Protein AF-A0A956Z330-F1 (afdb_monomer_lite)

Structure (mmCIF, N/CA/C/O backbone):
data_AF-A0A956Z330-F1
#
_entry.id   AF-A0A956Z330-F1
#
loop_
_atom_site.group_PDB
_atom_site.id
_atom_site.type_symbol
_atom_site.label_atom_id
_atom_site.label_alt_id
_atom_site.label_comp_id
_atom_site.label_asym_id
_atom_site.label_entity_id
_atom_site.label_seq_id
_atom_site.pdbx_PDB_ins_code
_atom_site.Cartn_x
_atom_site.Cartn_y
_atom_site.Cartn_z
_atom_site.occupancy
_atom_site.B_iso_or_equiv
_atom_site.auth_seq_id
_atom_site.auth_comp_id
_atom_site.auth_asym_id
_atom_site.auth_atom_id
_atom_site.pdbx_PDB_model_num
ATOM 1 N N . MET A 1 1 ? -47.113 44.861 29.784 1.00 36.88 1 MET A N 1
ATOM 2 C CA . MET A 1 1 ? -46.196 43.745 30.102 1.00 36.88 1 MET A CA 1
ATOM 3 C C . MET A 1 1 ? -46.312 42.739 28.969 1.00 36.88 1 MET A C 1
ATOM 5 O O . MET A 1 1 ? -47.342 42.104 28.840 1.00 36.88 1 MET A O 1
ATOM 9 N N . THR A 1 2 ? -45.529 42.956 27.914 1.00 33.28 2 THR A N 1
ATOM 10 C CA . THR A 1 2 ? -44.258 42.269 27.578 1.00 33.28 2 THR A CA 1
ATOM 11 C C . THR A 1 2 ? -44.483 41.055 26.681 1.00 33.28 2 THR A C 1
ATOM 13 O O . THR A 1 2 ? -44.938 40.002 27.109 1.00 33.28 2 THR A O 1
ATOM 16 N N . VAL A 1 3 ? -44.142 41.301 25.416 1.00 39.88 3 VAL A N 1
ATOM 17 C CA . VAL A 1 3 ? -43.823 40.384 24.321 1.00 39.88 3 VAL A CA 1
ATOM 18 C C . VAL A 1 3 ? -43.052 39.158 24.816 1.00 39.88 3 VAL A C 1
ATOM 20 O O . VAL A 1 3 ? -42.075 39.322 25.536 1.00 39.88 3 VAL A O 1
ATOM 23 N N . ASN A 1 4 ? -43.413 37.964 24.342 1.00 34.12 4 ASN A N 1
ATOM 24 C CA . ASN A 1 4 ? -42.427 36.913 24.096 1.00 34.12 4 ASN A CA 1
ATOM 25 C C . ASN A 1 4 ? -42.708 36.273 22.739 1.00 34.12 4 ASN A C 1
ATOM 27 O O . ASN A 1 4 ? -43.676 35.542 22.539 1.00 34.12 4 ASN A O 1
ATOM 31 N N . ALA A 1 5 ? -41.854 36.652 21.796 1.00 39.22 5 ALA A N 1
ATOM 32 C CA . ALA A 1 5 ? -41.806 36.147 20.446 1.00 39.22 5 ALA A CA 1
ATOM 33 C C . ALA A 1 5 ? -41.420 34.663 20.450 1.00 39.22 5 ALA A C 1
ATOM 35 O O . ALA A 1 5 ? -40.446 34.258 21.086 1.00 39.22 5 ALA A O 1
ATOM 36 N N . LEU A 1 6 ? -42.166 33.873 19.682 1.00 39.12 6 LEU A N 1
ATOM 37 C CA . LEU A 1 6 ? -41.717 32.595 19.147 1.00 39.12 6 LEU A CA 1
ATOM 38 C C . LEU A 1 6 ? -40.485 32.850 18.271 1.00 39.12 6 LEU A C 1
ATOM 40 O O . LEU A 1 6 ? -40.605 33.191 17.098 1.00 39.12 6 LEU A O 1
ATOM 44 N N . ILE A 1 7 ? -39.295 32.684 18.839 1.00 38.22 7 ILE A N 1
ATOM 45 C CA . ILE A 1 7 ? -38.092 32.470 18.041 1.00 38.22 7 ILE A CA 1
ATOM 46 C C . ILE A 1 7 ? -38.039 30.969 17.763 1.00 38.22 7 ILE A C 1
ATOM 48 O O . ILE A 1 7 ? -37.555 30.182 18.576 1.00 38.22 7 ILE A O 1
ATOM 52 N N . SER A 1 8 ? -38.565 30.564 16.606 1.00 37.91 8 SER A N 1
ATOM 53 C CA . SER A 1 8 ? -38.226 29.274 16.014 1.00 37.91 8 SER A CA 1
ATOM 54 C C . SER A 1 8 ? -36.760 29.328 15.581 1.00 37.91 8 SER A C 1
ATOM 56 O O . SER A 1 8 ? -36.435 29.808 14.494 1.00 37.91 8 SER A O 1
ATOM 58 N N . VAL A 1 9 ? -35.849 28.866 16.435 1.00 39.53 9 VAL A N 1
ATOM 59 C CA . VAL A 1 9 ? -34.483 28.570 15.995 1.00 39.53 9 VAL A CA 1
ATOM 60 C C . VAL A 1 9 ? -34.543 27.249 15.233 1.00 39.53 9 VAL A C 1
ATOM 62 O O . VAL A 1 9 ? -34.710 26.183 15.822 1.00 39.53 9 VAL A O 1
ATOM 65 N N . ALA A 1 10 ? -34.471 27.333 13.907 1.00 38.28 10 ALA A N 1
ATOM 66 C CA . ALA A 1 10 ? -34.371 26.179 13.025 1.00 38.28 10 ALA A CA 1
ATOM 67 C C . ALA A 1 10 ? -33.111 25.338 13.346 1.00 38.28 10 ALA A C 1
ATOM 69 O O . ALA A 1 10 ? -32.055 25.902 13.649 1.00 38.28 10 ALA A O 1
ATOM 70 N N . PRO A 1 11 ? -33.165 23.997 13.236 1.00 42.47 11 PRO A N 1
ATOM 71 C CA . PRO A 1 11 ? -32.028 23.115 13.480 1.00 42.47 11 PRO A CA 1
ATOM 72 C C . PRO A 1 11 ? -31.108 23.041 12.245 1.00 42.47 11 PRO A C 1
ATOM 74 O O . PRO A 1 11 ? -30.874 21.969 11.699 1.00 42.47 11 PRO A O 1
ATOM 77 N N . GLU A 1 12 ? -30.572 24.165 11.766 1.00 39.53 12 GLU A N 1
ATOM 78 C CA . GLU A 1 12 ? -29.676 24.171 10.590 1.00 39.53 12 GLU A CA 1
ATOM 79 C C . GLU A 1 12 ? -28.197 23.887 10.923 1.00 39.53 12 GLU A C 1
ATOM 81 O O . GLU A 1 12 ? -27.400 23.576 10.035 1.00 39.53 12 GLU A O 1
ATOM 86 N N . SER A 1 13 ? -27.794 23.934 12.198 1.00 42.00 13 SER A N 1
ATOM 87 C CA . SER A 1 13 ? -26.386 23.774 12.606 1.00 42.00 13 SER A CA 1
ATOM 88 C C . SER A 1 13 ? -25.957 22.324 12.887 1.00 42.00 13 SER A C 1
ATOM 90 O O . SER A 1 13 ? -24.768 22.006 12.799 1.00 42.00 13 SER A O 1
ATOM 92 N N . ALA A 1 14 ? -26.898 21.411 13.152 1.00 43.56 14 ALA A N 1
ATOM 93 C CA . ALA A 1 14 ? -26.598 20.003 13.439 1.00 43.56 14 ALA A CA 1
ATOM 94 C C . ALA A 1 14 ? -26.223 19.190 12.177 1.00 43.56 14 ALA A C 1
ATOM 96 O O . ALA A 1 14 ? -25.378 18.291 12.230 1.00 43.56 14 ALA A O 1
ATOM 97 N N . GLY A 1 15 ? -26.792 19.538 11.015 1.00 35.44 15 GLY A N 1
ATOM 98 C CA . GLY A 1 15 ? -26.501 18.880 9.731 1.00 35.44 15 GLY A CA 1
ATOM 99 C C . GLY A 1 15 ? -25.128 19.238 9.144 1.00 35.44 15 GLY A C 1
ATOM 100 O O . GLY A 1 15 ? -24.435 18.386 8.586 1.00 35.44 15 GLY A O 1
ATOM 101 N N . LYS A 1 16 ? -24.672 20.485 9.326 1.00 40.12 16 LYS A N 1
ATOM 102 C CA . LYS A 1 16 ? -23.342 20.923 8.860 1.00 40.12 16 LYS A CA 1
ATOM 103 C C . LYS A 1 16 ? -22.212 20.315 9.696 1.00 40.12 16 LYS A C 1
ATOM 105 O O . LYS A 1 16 ? -21.237 19.840 9.127 1.00 40.12 16 LYS A O 1
ATOM 110 N N . SER A 1 17 ? -22.380 20.248 11.019 1.00 50.44 17 SER A N 1
ATOM 111 C CA . SER A 1 17 ? -21.424 19.624 11.950 1.00 50.44 17 SER A CA 1
ATOM 112 C C . SER A 1 17 ? -21.206 18.125 11.674 1.00 50.44 17 SER A C 1
ATOM 114 O O . SER A 1 17 ? -20.067 17.660 11.624 1.00 50.44 17 SER A O 1
ATOM 116 N N . SER A 1 18 ? -22.283 17.374 11.414 1.00 58.56 18 SER A N 1
ATOM 117 C CA . SER A 1 18 ? -22.202 15.935 11.117 1.00 58.56 18 SER A CA 1
ATOM 118 C C . SER A 1 18 ? -21.611 15.636 9.735 1.00 58.56 18 SER A C 1
ATOM 120 O O . SER A 1 18 ? -20.745 14.767 9.628 1.00 58.56 18 SER A O 1
ATOM 122 N N . SER A 1 19 ? -21.997 16.382 8.690 1.00 60.34 19 SER A N 1
ATOM 123 C CA . SER A 1 19 ? -21.425 16.195 7.344 1.00 60.34 19 SER A CA 1
ATOM 124 C C . SER A 1 19 ? -19.942 16.572 7.290 1.00 60.34 19 SER A C 1
ATOM 126 O O . SER A 1 19 ? -19.136 15.828 6.729 1.00 60.34 19 SER A O 1
ATOM 128 N N . PHE A 1 20 ? -19.550 17.663 7.955 1.00 56.03 20 PHE A N 1
ATOM 129 C CA . PHE A 1 20 ? -18.157 18.089 8.025 1.00 56.03 20 PHE A CA 1
ATOM 130 C C . PHE A 1 20 ? -17.314 17.039 8.747 1.00 56.03 20 PHE A C 1
ATOM 132 O O . PHE A 1 20 ? -16.294 16.610 8.216 1.00 56.03 20 PHE A O 1
ATOM 139 N N . ARG A 1 21 ? -17.776 16.526 9.893 1.00 66.81 21 ARG A N 1
ATOM 140 C CA . ARG A 1 21 ? -17.100 15.440 10.616 1.00 66.81 21 ARG A CA 1
ATOM 141 C C . ARG A 1 21 ? -16.967 14.164 9.774 1.00 66.81 21 ARG A C 1
ATOM 143 O O . ARG A 1 21 ? -15.889 13.579 9.750 1.00 66.81 21 ARG A O 1
ATOM 150 N N . SER A 1 22 ? -17.998 13.801 9.005 1.00 75.69 22 SER A N 1
ATOM 151 C CA . SER A 1 22 ? -17.952 12.635 8.109 1.00 75.69 22 SER A CA 1
ATOM 152 C C . SER A 1 22 ? -16.896 12.768 7.004 1.00 75.69 22 SER A C 1
ATOM 154 O O . SER A 1 22 ? -16.174 11.816 6.713 1.00 75.69 22 SER A O 1
ATOM 156 N N . TRP A 1 23 ? -16.723 13.962 6.430 1.00 84.56 23 TRP A N 1
ATOM 157 C CA . TRP A 1 23 ? -15.728 14.199 5.383 1.00 84.56 23 TRP A CA 1
ATOM 158 C C . TRP A 1 23 ? -14.291 13.984 5.879 1.00 84.56 23 TRP A C 1
ATOM 160 O O . TRP A 1 23 ? -13.497 13.341 5.194 1.00 84.56 23 TRP A O 1
ATOM 170 N N . HIS A 1 24 ? -13.969 14.453 7.089 1.00 85.56 24 HIS A N 1
ATOM 171 C CA . HIS A 1 24 ? -12.638 14.274 7.684 1.00 85.56 24 HIS A CA 1
ATOM 172 C C . HIS A 1 24 ? -12.304 12.795 7.871 1.00 85.56 24 HIS A C 1
ATOM 174 O O . HIS A 1 24 ? -11.185 12.376 7.585 1.00 85.56 24 HIS A O 1
ATOM 180 N N . GLU A 1 25 ? -13.283 11.994 8.294 1.00 85.81 25 GLU A N 1
ATOM 181 C CA . GLU A 1 25 ? -13.129 10.546 8.446 1.00 85.81 25 GLU A CA 1
ATOM 182 C C . GLU A 1 25 ? -12.878 9.863 7.095 1.00 85.81 25 GLU A C 1
ATOM 184 O O . GLU A 1 25 ? -11.984 9.022 6.992 1.00 85.81 25 GLU A O 1
ATOM 189 N N . HIS A 1 26 ? -13.601 10.256 6.038 1.00 91.00 26 HIS A N 1
ATOM 190 C CA . HIS A 1 26 ? -13.370 9.749 4.682 1.00 91.00 26 HIS A CA 1
ATOM 191 C C . HIS A 1 26 ? -11.978 10.107 4.157 1.00 91.00 26 HIS A C 1
ATOM 193 O O . HIS A 1 26 ? -11.290 9.229 3.636 1.00 91.00 26 HIS A O 1
ATOM 199 N N . VAL A 1 27 ? -11.551 11.365 4.303 1.00 90.50 27 VAL A N 1
ATOM 200 C CA . VAL A 1 27 ? -10.232 11.815 3.839 1.00 90.50 27 VAL A CA 1
ATOM 201 C C . VAL A 1 27 ? -9.126 11.118 4.616 1.00 90.50 27 VAL A C 1
ATOM 203 O O . VAL A 1 27 ? -8.203 10.589 3.998 1.00 90.50 27 VAL A O 1
ATOM 206 N N . LEU A 1 28 ? -9.229 11.047 5.946 1.00 90.44 28 LEU A N 1
ATOM 207 C CA . LEU A 1 28 ? -8.284 10.322 6.793 1.00 90.44 28 LEU A CA 1
ATOM 208 C C . LEU A 1 28 ? -8.195 8.849 6.377 1.00 90.44 28 LEU A C 1
ATOM 210 O O . LEU A 1 28 ? -7.095 8.347 6.173 1.00 90.44 28 LEU A O 1
ATOM 214 N N . ALA A 1 29 ? -9.325 8.164 6.197 1.00 91.25 29 ALA A N 1
ATOM 215 C CA . ALA A 1 29 ? -9.347 6.759 5.798 1.00 91.25 29 ALA A CA 1
ATOM 216 C C . ALA A 1 29 ? -8.741 6.517 4.418 1.00 91.25 29 ALA A C 1
ATOM 218 O O . ALA A 1 29 ? -7.854 5.674 4.288 1.00 91.25 29 ALA A O 1
ATOM 219 N N . ALA A 1 30 ? -9.178 7.273 3.410 1.00 93.25 30 ALA A N 1
ATOM 220 C CA . ALA A 1 30 ? -8.679 7.146 2.048 1.00 93.25 30 ALA A CA 1
ATOM 221 C C . ALA A 1 30 ? -7.170 7.406 1.982 1.00 93.25 30 ALA A C 1
ATOM 223 O O . ALA A 1 30 ? -6.426 6.580 1.461 1.00 93.25 30 ALA A O 1
ATOM 224 N N . SER A 1 31 ? -6.714 8.523 2.555 1.00 92.75 31 SER A N 1
ATOM 225 C CA . SER A 1 31 ? -5.303 8.921 2.534 1.00 92.75 31 SER A CA 1
ATOM 226 C C . SER A 1 31 ? -4.410 7.958 3.317 1.00 92.75 31 SER A C 1
ATOM 228 O O . SER A 1 31 ? -3.378 7.541 2.802 1.00 92.75 31 SER A O 1
ATOM 230 N N . THR A 1 32 ? -4.828 7.526 4.509 1.00 92.88 32 THR A N 1
ATOM 231 C CA . THR A 1 32 ? -4.060 6.576 5.332 1.00 92.88 32 THR A CA 1
ATOM 232 C C . THR A 1 32 ? -3.924 5.226 4.635 1.00 92.88 32 THR A C 1
ATOM 234 O O . THR A 1 32 ? -2.820 4.697 4.522 1.00 92.88 32 THR A O 1
ATOM 237 N N . LEU A 1 33 ? -5.031 4.668 4.132 1.00 92.69 33 LEU A N 1
ATOM 238 C CA . LEU A 1 33 ? -5.015 3.380 3.434 1.00 92.69 33 LEU A CA 1
ATOM 239 C C . LEU A 1 33 ? -4.251 3.460 2.110 1.00 92.69 33 LEU A C 1
ATOM 241 O O . LEU A 1 33 ? -3.536 2.521 1.769 1.00 92.69 33 LEU A O 1
ATOM 245 N N . PHE A 1 34 ? -4.340 4.585 1.397 1.00 92.25 34 PHE A N 1
ATOM 246 C CA . PHE A 1 34 ? -3.534 4.825 0.203 1.00 92.25 34 PHE A CA 1
ATOM 247 C C . PHE A 1 34 ? -2.040 4.863 0.534 1.00 92.25 34 PHE A C 1
ATOM 249 O O . PHE A 1 34 ? -1.252 4.233 -0.164 1.00 92.25 34 PHE A O 1
ATOM 256 N N . CYS A 1 35 ? -1.637 5.523 1.625 1.00 91.31 35 CYS A N 1
ATOM 257 C CA . CYS A 1 35 ? -0.246 5.510 2.076 1.00 91.31 35 CYS A CA 1
ATOM 258 C C . CYS A 1 35 ? 0.255 4.106 2.427 1.00 91.31 35 CYS A C 1
ATOM 260 O O . CYS A 1 35 ? 1.403 3.801 2.122 1.00 91.31 35 CYS A O 1
ATOM 262 N N . PHE A 1 36 ? -0.578 3.252 3.030 1.00 89.81 36 PHE A N 1
ATOM 263 C CA . PHE A 1 36 ? -0.209 1.855 3.282 1.00 89.81 36 PHE A CA 1
ATOM 264 C C . PHE A 1 36 ? -0.100 1.038 1.996 1.00 89.81 36 PHE A C 1
ATOM 266 O O . PHE A 1 36 ? 0.843 0.268 1.857 1.00 89.81 36 PHE A O 1
ATOM 273 N N . LEU A 1 37 ? -1.018 1.222 1.045 1.00 89.19 37 LEU A N 1
ATOM 274 C CA . LEU A 1 37 ? -0.952 0.559 -0.260 1.00 89.19 37 LEU A CA 1
ATOM 275 C C . LEU A 1 37 ? 0.302 0.978 -1.044 1.00 89.19 37 LEU A C 1
ATOM 277 O O . LEU A 1 37 ? 0.943 0.148 -1.678 1.00 89.19 37 LEU A O 1
ATOM 281 N N . MET A 1 38 ? 0.664 2.258 -0.966 1.00 89.12 38 MET A N 1
ATOM 282 C CA . MET A 1 38 ? 1.809 2.855 -1.656 1.00 89.12 38 MET A CA 1
ATOM 283 C C . MET A 1 38 ? 3.086 2.870 -0.808 1.00 89.12 38 MET A C 1
ATOM 285 O O . MET A 1 38 ? 4.050 3.536 -1.180 1.00 89.12 38 MET A O 1
ATOM 289 N N . ILE A 1 39 ? 3.132 2.142 0.313 1.00 84.81 39 ILE A N 1
ATOM 290 C CA . ILE A 1 39 ? 4.338 2.065 1.148 1.00 84.81 39 ILE A CA 1
ATOM 291 C C . ILE A 1 39 ? 5.581 1.566 0.390 1.00 84.81 39 ILE A C 1
ATOM 293 O O . ILE A 1 39 ? 6.656 2.094 0.660 1.00 84.81 39 ILE A O 1
ATOM 297 N N . PRO A 1 40 ? 5.489 0.645 -0.597 1.00 80.06 40 PRO A N 1
ATOM 298 C CA . PRO A 1 40 ? 6.657 0.227 -1.370 1.00 80.06 40 PRO A CA 1
ATOM 299 C C . PRO A 1 40 ? 7.086 1.269 -2.403 1.00 80.06 40 PRO A C 1
ATOM 301 O O . PRO A 1 40 ? 8.141 1.136 -3.003 1.00 80.06 40 PRO A O 1
ATOM 304 N N . ALA A 1 41 ? 6.259 2.286 -2.641 1.00 82.19 41 ALA A N 1
ATOM 305 C CA . ALA A 1 41 ? 6.434 3.290 -3.676 1.00 82.19 41 ALA A CA 1
ATOM 306 C C . ALA A 1 41 ? 6.261 4.709 -3.095 1.00 82.19 41 ALA A C 1
ATOM 308 O O . ALA A 1 41 ? 5.384 5.470 -3.516 1.00 82.19 41 ALA A O 1
ATOM 309 N N . PRO A 1 42 ? 7.063 5.081 -2.079 1.00 73.19 42 PRO A N 1
ATOM 310 C CA . PRO A 1 42 ? 6.805 6.264 -1.265 1.00 73.19 42 PRO A CA 1
ATOM 311 C C . PRO A 1 42 ? 6.953 7.575 -2.048 1.00 73.19 42 PRO A C 1
ATOM 313 O O . PRO A 1 42 ? 6.273 8.558 -1.732 1.00 73.19 42 PRO A O 1
ATOM 316 N N . SER A 1 43 ? 7.808 7.595 -3.069 1.00 75.38 43 SER A N 1
ATOM 317 C CA . SER A 1 43 ? 8.060 8.739 -3.951 1.00 75.38 43 SER A CA 1
ATOM 318 C C . SER A 1 43 ? 7.070 8.858 -5.114 1.00 75.38 43 SER A C 1
ATOM 320 O O . SER A 1 43 ? 7.085 9.872 -5.812 1.00 75.38 43 SER A O 1
ATOM 322 N N . SER A 1 44 ? 6.198 7.867 -5.326 1.00 80.12 44 SER A N 1
ATOM 323 C CA . SER A 1 44 ? 5.225 7.896 -6.417 1.00 80.12 44 SER A CA 1
ATOM 324 C C . SER A 1 44 ? 4.201 9.016 -6.252 1.00 80.12 44 SER A C 1
ATOM 326 O O . SER A 1 44 ? 3.883 9.469 -5.146 1.00 80.12 44 SER A O 1
ATOM 328 N N . TYR A 1 45 ? 3.665 9.459 -7.390 1.00 73.25 45 TYR A N 1
ATOM 329 C CA . TYR A 1 45 ? 2.765 10.603 -7.458 1.00 73.25 45 TYR A CA 1
ATOM 330 C C . TYR A 1 45 ? 1.564 10.447 -6.511 1.00 73.25 45 TYR A C 1
ATOM 332 O O . TYR A 1 45 ? 0.907 9.408 -6.468 1.00 73.25 45 TYR A O 1
ATOM 340 N N . GLY A 1 46 ? 1.292 11.486 -5.719 1.00 80.81 46 GLY A N 1
ATOM 341 C CA . GLY A 1 46 ? 0.197 11.514 -4.744 1.00 80.81 46 GLY A CA 1
ATOM 342 C C . GLY A 1 46 ? 0.500 10.878 -3.380 1.00 80.81 46 GLY A C 1
ATOM 343 O O . GLY A 1 46 ? -0.174 11.227 -2.412 1.00 80.81 46 GLY A O 1
ATOM 344 N N . ALA A 1 47 ? 1.525 10.027 -3.238 1.00 84.94 47 ALA A N 1
ATOM 345 C CA . ALA A 1 47 ? 1.845 9.393 -1.953 1.00 84.94 47 ALA A CA 1
ATOM 346 C C . ALA A 1 47 ? 2.348 10.391 -0.883 1.00 84.94 47 ALA A C 1
ATOM 348 O O . ALA A 1 47 ? 1.864 10.318 0.250 1.00 84.94 47 ALA A O 1
ATOM 349 N N . PRO A 1 48 ? 3.216 11.377 -1.202 1.00 86.50 48 PRO A N 1
ATOM 350 C CA . PRO A 1 48 ? 3.577 12.437 -0.255 1.00 86.50 48 PRO A CA 1
ATOM 351 C C . PRO A 1 48 ? 2.386 13.319 0.140 1.00 86.50 48 PRO A C 1
ATOM 353 O O . PRO A 1 48 ? 2.245 13.679 1.305 1.00 86.50 48 PRO A O 1
ATOM 356 N N . LEU A 1 49 ? 1.497 13.631 -0.811 1.00 89.31 49 LEU A N 1
ATOM 357 C CA . LEU A 1 49 ? 0.301 14.433 -0.543 1.00 89.31 49 LEU A CA 1
ATOM 358 C C . LEU A 1 49 ? -0.663 13.692 0.390 1.00 89.31 49 LEU A C 1
ATOM 360 O O . LEU A 1 49 ? -1.107 14.255 1.386 1.00 89.31 49 LEU A O 1
ATOM 364 N N . ALA A 1 50 ? -0.949 12.419 0.112 1.00 90.69 50 ALA A N 1
ATOM 365 C CA . ALA A 1 50 ? -1.766 11.579 0.983 1.00 90.69 50 ALA A CA 1
ATOM 366 C C . ALA A 1 50 ? -1.144 11.430 2.382 1.00 90.69 50 ALA A C 1
ATOM 368 O O . ALA A 1 50 ? -1.859 11.441 3.384 1.00 90.69 50 ALA A O 1
ATOM 369 N N . TRP A 1 51 ? 0.186 11.364 2.473 1.00 91.88 51 TRP A N 1
ATOM 370 C CA . TRP A 1 51 ? 0.885 11.316 3.754 1.00 91.88 51 TRP A CA 1
ATOM 371 C C . TRP A 1 51 ? 0.683 12.608 4.553 1.00 91.88 51 TRP A C 1
ATOM 373 O O . TRP A 1 51 ? 0.253 12.553 5.704 1.00 91.88 51 TRP A O 1
ATOM 383 N N . VAL A 1 52 ? 0.886 13.773 3.931 1.00 90.75 52 VAL A N 1
ATOM 384 C CA . VAL A 1 52 ? 0.637 15.074 4.575 1.00 90.75 52 VAL A CA 1
ATOM 385 C C . VAL A 1 52 ? -0.825 15.212 5.000 1.00 90.75 52 VAL A C 1
ATOM 387 O O . VAL A 1 52 ? -1.089 15.653 6.115 1.00 90.75 52 VAL A O 1
ATOM 390 N N . LEU A 1 53 ? -1.775 14.801 4.155 1.00 92.44 53 LEU A N 1
ATOM 391 C CA . LEU A 1 53 ? -3.200 14.843 4.488 1.00 92.44 53 LEU A CA 1
ATOM 392 C C . LEU A 1 53 ? -3.523 13.932 5.677 1.00 92.44 53 LEU A C 1
ATOM 394 O O . LEU A 1 53 ? -4.121 14.392 6.645 1.00 92.44 53 LEU A O 1
ATOM 398 N N . SER A 1 54 ? -3.101 12.668 5.645 1.00 92.31 54 SER A N 1
ATOM 399 C CA . SER A 1 54 ? -3.386 11.705 6.718 1.00 92.31 54 SER A CA 1
ATOM 400 C C . SER A 1 54 ? -2.797 12.147 8.059 1.00 92.31 54 SER A C 1
ATOM 402 O O . SER A 1 54 ? -3.518 12.212 9.055 1.00 92.31 54 SER A O 1
ATOM 404 N N . VAL A 1 55 ? -1.514 12.518 8.092 1.00 91.88 55 VAL A N 1
ATOM 405 C CA . VAL A 1 55 ? -0.849 12.992 9.314 1.00 91.88 55 VAL A CA 1
ATOM 406 C C . VAL A 1 55 ? -1.440 14.325 9.767 1.00 91.88 55 VAL A C 1
ATOM 408 O O . VAL A 1 55 ? -1.772 14.468 10.941 1.00 91.88 55 VAL A O 1
ATOM 411 N N . GLY A 1 56 ? -1.628 15.280 8.854 1.00 90.88 56 GLY A N 1
ATOM 412 C CA . GLY A 1 56 ? -2.188 16.597 9.156 1.00 90.88 56 GLY A CA 1
ATOM 413 C C . GLY A 1 56 ? -3.580 16.508 9.777 1.00 90.88 56 GLY A C 1
ATOM 414 O O . GLY A 1 56 ? -3.820 17.100 10.830 1.00 90.88 56 GLY A O 1
ATOM 415 N N . PHE A 1 57 ? -4.474 15.700 9.199 1.00 89.62 57 PHE A N 1
ATOM 416 C CA . PHE A 1 57 ? -5.804 15.470 9.763 1.00 89.62 57 PHE A CA 1
ATOM 417 C C . PHE A 1 57 ? -5.754 14.711 11.090 1.00 89.62 57 PHE A C 1
ATOM 419 O O . PHE A 1 57 ? -6.480 15.071 12.015 1.00 89.62 57 PHE A O 1
ATOM 426 N N . ALA A 1 58 ? -4.886 13.708 11.234 1.00 89.06 58 ALA A N 1
ATOM 427 C CA . ALA A 1 58 ? -4.759 12.992 12.500 1.00 89.06 58 ALA A CA 1
ATOM 428 C C . ALA A 1 58 ? -4.251 13.892 13.637 1.00 89.06 58 ALA A C 1
ATOM 430 O O . ALA A 1 58 ? -4.751 13.812 14.760 1.00 89.06 58 ALA A O 1
ATOM 431 N N . LEU A 1 59 ? -3.294 14.779 13.351 1.00 90.25 59 LEU A N 1
ATOM 432 C CA . LEU A 1 59 ? -2.802 15.766 14.311 1.00 90.25 59 LEU A CA 1
ATOM 433 C C . LEU A 1 59 ? -3.867 16.817 14.637 1.00 90.25 59 LEU A C 1
ATOM 435 O O . LEU A 1 59 ? -4.069 17.113 15.813 1.00 90.25 59 LEU A O 1
ATOM 439 N N . TYR A 1 60 ? -4.587 17.321 13.630 1.00 89.06 60 TYR A N 1
ATOM 440 C CA . TYR A 1 60 ? -5.710 18.246 13.819 1.00 89.06 60 TYR A CA 1
ATOM 441 C C . TYR A 1 60 ? -6.799 17.657 14.729 1.00 89.06 60 TYR A C 1
ATOM 443 O O . TYR A 1 60 ? -7.326 18.346 15.597 1.00 89.06 60 TYR A O 1
ATOM 451 N N . LEU A 1 61 ? -7.079 16.357 14.594 1.00 86.12 61 LEU A N 1
ATOM 452 C CA . LEU A 1 61 ? -8.023 15.618 15.439 1.00 86.12 61 LEU A CA 1
ATOM 453 C C . LEU A 1 61 ? -7.446 15.217 16.811 1.00 86.12 61 LEU A C 1
ATOM 455 O O . LEU A 1 61 ? -8.100 14.505 17.573 1.00 86.12 61 LEU A O 1
ATOM 459 N N . GLY A 1 62 ? -6.232 15.659 17.148 1.00 85.38 62 GLY A N 1
ATOM 460 C CA . GLY A 1 62 ? -5.623 15.457 18.462 1.00 85.38 62 GLY A CA 1
ATOM 461 C C . GLY A 1 62 ? -5.069 14.052 18.710 1.00 85.38 62 GLY A C 1
ATOM 462 O O . GLY A 1 62 ? -4.791 13.715 19.864 1.00 85.38 62 GLY A O 1
ATOM 463 N N . ALA A 1 63 ? -4.858 13.233 17.668 1.00 86.62 63 ALA A N 1
ATOM 464 C CA . ALA A 1 63 ? -4.375 11.853 17.808 1.00 86.62 63 ALA A CA 1
ATOM 465 C C . ALA A 1 63 ? -3.052 11.754 18.581 1.00 86.62 63 ALA A C 1
ATOM 467 O O . ALA A 1 63 ? -2.821 10.774 19.288 1.00 86.62 63 ALA A O 1
ATOM 468 N N . TRP A 1 64 ? -2.201 12.781 18.492 1.00 88.38 64 TRP A N 1
ATOM 469 C CA . TRP A 1 64 ? -0.912 12.827 19.183 1.00 88.38 64 TRP A CA 1
ATOM 470 C C . TRP A 1 64 ? -1.038 12.683 20.703 1.00 88.38 64 TRP A C 1
ATOM 472 O O . TRP A 1 64 ? -0.285 11.921 21.310 1.00 88.38 64 TRP A O 1
ATOM 482 N N . ASN A 1 65 ? -2.026 13.347 21.310 1.00 87.19 65 ASN A N 1
ATOM 483 C CA . ASN A 1 65 ? -2.210 13.349 22.763 1.00 87.19 65 ASN A CA 1
ATOM 484 C C . ASN A 1 65 ? -2.558 11.956 23.301 1.00 87.19 65 ASN A C 1
ATOM 486 O O . ASN A 1 65 ? -2.191 11.616 24.423 1.00 87.19 65 ASN A O 1
ATOM 490 N N . SER A 1 66 ? -3.233 11.130 22.499 1.00 84.88 66 SER A N 1
ATOM 491 C CA . SER A 1 66 ? -3.534 9.737 22.844 1.00 84.88 66 SER A CA 1
ATOM 492 C C . SER A 1 66 ? -2.419 8.774 22.426 1.00 84.88 66 SER A C 1
ATOM 494 O O . SER A 1 66 ? -2.144 7.801 23.128 1.00 84.88 66 SER A O 1
ATOM 496 N N . PHE A 1 67 ? -1.768 9.034 21.291 1.00 87.19 67 PHE A N 1
ATOM 497 C CA . PHE A 1 67 ? -0.732 8.175 20.723 1.00 87.19 67 PHE A CA 1
ATOM 498 C C . PHE A 1 67 ? 0.576 8.235 21.521 1.00 87.19 67 PHE A C 1
ATOM 500 O O . PHE A 1 67 ? 1.111 7.195 21.911 1.00 87.19 67 PHE A O 1
ATOM 507 N N . PHE A 1 68 ? 1.086 9.436 21.806 1.00 88.94 68 PHE A N 1
ATOM 508 C CA . PHE A 1 68 ? 2.415 9.614 22.389 1.00 88.94 68 PHE A CA 1
ATOM 509 C C . PHE A 1 68 ? 2.571 8.946 23.764 1.00 88.94 68 PHE A C 1
ATOM 511 O O . PHE A 1 68 ? 3.507 8.161 23.918 1.00 88.94 68 PHE A O 1
ATOM 518 N N . PRO A 1 69 ? 1.666 9.131 24.751 1.00 90.38 69 PRO A N 1
ATOM 519 C CA . PRO A 1 69 ? 1.820 8.486 26.056 1.00 90.38 69 PRO A CA 1
ATOM 520 C C . PRO A 1 69 ? 1.833 6.955 25.965 1.00 90.38 69 PRO A C 1
ATOM 522 O O . PRO A 1 69 ? 2.579 6.300 26.694 1.00 90.38 69 PRO A O 1
ATOM 525 N N . ARG A 1 70 ? 1.043 6.389 25.042 1.00 87.81 70 ARG A N 1
ATOM 526 C CA . ARG A 1 70 ? 0.895 4.941 24.852 1.00 87.81 70 ARG A CA 1
ATOM 527 C C . ARG A 1 70 ? 2.089 4.308 24.140 1.00 87.81 70 ARG A C 1
ATOM 529 O O . ARG A 1 70 ? 2.464 3.189 24.476 1.00 87.81 70 ARG A O 1
ATOM 536 N N . TYR A 1 71 ? 2.691 5.014 23.183 1.00 86.12 71 TYR A N 1
ATOM 537 C CA . TYR A 1 71 ? 3.742 4.472 22.314 1.00 86.12 71 TYR A CA 1
ATOM 538 C C . TYR A 1 71 ? 5.118 5.126 22.500 1.00 86.12 71 TYR A C 1
ATOM 540 O O . TYR A 1 71 ? 6.036 4.819 21.743 1.00 86.12 71 TYR A O 1
ATOM 548 N N . ARG A 1 72 ? 5.312 5.964 23.531 1.00 88.62 72 ARG A N 1
ATOM 549 C CA . ARG A 1 72 ? 6.569 6.698 23.786 1.00 88.62 72 ARG A CA 1
ATOM 550 C C . ARG A 1 72 ? 7.830 5.837 23.698 1.00 88.62 72 ARG A C 1
ATOM 552 O O . ARG A 1 72 ? 8.807 6.269 23.107 1.00 88.62 72 ARG A O 1
ATOM 559 N N . MET A 1 73 ? 7.811 4.615 24.236 1.00 89.44 73 MET A N 1
ATOM 560 C CA . MET A 1 73 ? 8.989 3.735 24.219 1.00 89.44 73 MET A CA 1
ATOM 561 C C . MET A 1 73 ? 9.331 3.267 22.802 1.00 89.44 73 MET A C 1
ATOM 563 O O . MET A 1 73 ? 10.500 3.244 22.438 1.00 89.44 73 MET A O 1
ATOM 567 N N . ALA A 1 74 ? 8.321 2.945 21.988 1.00 85.19 74 ALA A N 1
ATOM 568 C CA . ALA A 1 74 ? 8.521 2.578 20.589 1.00 85.19 74 ALA A CA 1
ATOM 569 C C . ALA A 1 74 ? 9.012 3.776 19.765 1.00 85.19 74 ALA A C 1
ATOM 571 O O . ALA A 1 74 ? 9.893 3.619 18.926 1.00 85.19 74 ALA A O 1
ATOM 572 N N . ILE A 1 75 ? 8.491 4.977 20.048 1.00 85.75 75 ILE A N 1
ATOM 573 C CA . ILE A 1 75 ? 8.955 6.219 19.421 1.00 85.75 75 ILE A CA 1
ATOM 574 C C . ILE A 1 75 ? 10.438 6.438 19.719 1.00 85.75 75 ILE A C 1
ATOM 576 O O . ILE A 1 75 ? 11.217 6.634 18.792 1.00 85.75 75 ILE A O 1
ATOM 580 N N . TRP A 1 76 ? 10.841 6.341 20.988 1.00 88.38 76 TRP A N 1
ATOM 581 C CA . TRP A 1 76 ? 12.243 6.486 21.374 1.00 88.38 76 TRP A CA 1
ATOM 582 C C . TRP A 1 76 ? 13.130 5.407 20.760 1.00 88.38 76 TRP A C 1
ATOM 584 O O . TRP A 1 76 ? 14.158 5.747 20.188 1.00 88.38 76 TRP A O 1
ATOM 594 N N . ALA A 1 77 ? 12.715 4.138 20.792 1.00 85.50 77 ALA A N 1
ATOM 595 C CA . ALA A 1 77 ? 13.472 3.046 20.182 1.00 85.50 77 ALA A CA 1
ATOM 596 C C . ALA A 1 77 ? 13.698 3.268 18.677 1.00 85.50 77 ALA A C 1
ATOM 598 O O . ALA A 1 77 ? 14.806 3.083 18.182 1.00 85.50 77 ALA A O 1
ATOM 599 N N . MET A 1 78 ? 12.672 3.715 17.953 1.00 82.31 78 MET A N 1
ATOM 600 C CA . MET A 1 78 ? 12.787 3.999 16.524 1.00 82.31 78 MET A CA 1
ATOM 601 C C . MET A 1 78 ? 13.639 5.239 16.237 1.00 82.31 78 MET A C 1
ATOM 603 O O . MET A 1 78 ? 14.449 5.206 15.317 1.00 82.31 78 MET A O 1
ATOM 607 N N . LEU A 1 79 ? 13.525 6.308 17.034 1.00 84.75 79 LEU A N 1
ATOM 608 C CA . LEU A 1 79 ? 14.423 7.465 16.929 1.00 84.75 79 LEU A CA 1
ATOM 609 C C . LEU A 1 79 ? 15.880 7.055 17.171 1.00 84.75 79 LEU A C 1
ATOM 611 O O . LEU A 1 79 ? 16.764 7.477 16.431 1.00 84.75 79 LEU A O 1
ATOM 615 N N . THR A 1 80 ? 16.133 6.183 18.149 1.00 85.19 80 THR A N 1
ATOM 616 C CA . THR A 1 80 ? 17.460 5.606 18.378 1.00 85.19 80 THR A CA 1
ATOM 617 C C . THR A 1 80 ? 17.934 4.801 17.171 1.00 85.19 80 THR A C 1
ATOM 619 O O . THR A 1 80 ? 19.074 4.976 16.756 1.00 85.19 80 THR A O 1
ATOM 622 N N . LEU A 1 81 ? 17.078 3.976 16.558 1.00 81.06 81 LEU A N 1
ATOM 623 C CA . LEU A 1 81 ? 17.422 3.245 15.333 1.00 81.06 81 LEU A CA 1
ATOM 624 C C . LEU A 1 81 ? 17.737 4.183 14.163 1.00 81.06 81 LEU A C 1
ATOM 626 O O . LEU A 1 81 ? 18.678 3.912 13.426 1.00 81.06 81 LEU A O 1
ATOM 630 N N . ILE A 1 82 ? 17.012 5.295 14.012 1.00 80.31 82 ILE A N 1
ATOM 631 C CA . ILE A 1 82 ? 17.312 6.319 13.000 1.00 80.31 82 ILE A CA 1
ATOM 632 C C . ILE A 1 82 ? 18.695 6.921 13.257 1.00 80.31 82 ILE A C 1
ATOM 634 O O . ILE A 1 82 ? 19.499 6.998 12.333 1.00 80.31 82 ILE A O 1
ATOM 638 N N . VAL A 1 83 ? 18.996 7.309 14.501 1.00 82.62 83 VAL A N 1
ATOM 639 C CA . VAL A 1 83 ? 20.309 7.860 14.868 1.00 82.62 83 VAL A CA 1
ATOM 640 C C . VAL A 1 83 ? 21.414 6.843 14.600 1.00 82.62 83 VAL A C 1
ATOM 642 O O . VAL A 1 83 ? 22.399 7.187 13.957 1.00 82.62 83 VAL A O 1
ATOM 645 N N . ILE A 1 84 ? 21.242 5.588 15.026 1.00 81.25 84 ILE A N 1
ATOM 646 C CA . ILE A 1 84 ? 22.204 4.514 14.752 1.00 81.25 84 ILE A CA 1
ATOM 647 C C . ILE A 1 84 ? 22.400 4.364 13.245 1.00 81.25 84 ILE A C 1
ATOM 649 O O . ILE A 1 84 ? 23.537 4.393 12.796 1.00 81.25 84 ILE A O 1
ATOM 653 N N . ASN A 1 85 ? 21.320 4.281 12.465 1.00 75.94 85 ASN A N 1
ATOM 654 C CA . ASN A 1 85 ? 21.386 4.135 11.012 1.00 75.94 85 ASN A CA 1
ATOM 655 C C . ASN A 1 85 ? 22.124 5.303 10.341 1.00 75.94 85 ASN A C 1
ATOM 657 O O . ASN A 1 85 ? 22.897 5.091 9.416 1.00 75.94 85 ASN A O 1
ATOM 661 N N . VAL A 1 86 ? 21.924 6.535 10.815 1.00 74.25 86 VAL A N 1
ATOM 662 C CA . VAL A 1 86 ? 22.656 7.708 10.314 1.00 74.25 86 VAL A CA 1
ATOM 663 C C . VAL A 1 86 ? 24.140 7.635 10.680 1.00 74.25 86 VAL A C 1
ATOM 665 O O . VAL A 1 86 ? 24.980 7.950 9.843 1.00 74.25 86 VAL A O 1
ATOM 668 N N . MET A 1 87 ? 24.471 7.195 11.896 1.00 78.19 87 MET A N 1
ATOM 669 C CA . MET A 1 87 ? 25.854 7.099 12.377 1.00 78.19 87 MET A CA 1
ATOM 670 C C . MET A 1 87 ? 26.635 5.940 11.743 1.00 78.19 87 MET A C 1
ATOM 672 O O . MET A 1 87 ? 27.848 6.045 11.581 1.00 78.19 87 MET A O 1
ATOM 676 N N . THR A 1 88 ? 25.971 4.833 11.402 1.00 73.81 88 THR A N 1
ATOM 677 C CA . THR A 1 88 ? 26.606 3.645 10.808 1.00 73.81 88 THR A CA 1
ATOM 678 C C . THR A 1 88 ? 26.594 3.646 9.285 1.00 73.81 88 THR A C 1
ATOM 680 O O . THR A 1 88 ? 27.294 2.837 8.671 1.00 73.81 88 THR A O 1
ATOM 683 N N . ALA A 1 89 ? 25.823 4.528 8.649 1.00 67.69 89 ALA A N 1
ATOM 684 C CA . ALA A 1 89 ? 25.772 4.596 7.201 1.00 67.69 89 ALA A CA 1
ATOM 685 C C . ALA A 1 89 ? 27.095 5.108 6.619 1.00 67.69 89 ALA A C 1
ATOM 687 O O . ALA A 1 89 ? 27.487 6.260 6.781 1.00 67.69 89 ALA A O 1
ATOM 688 N N . THR A 1 90 ? 27.747 4.243 5.850 1.00 63.78 90 THR A N 1
ATOM 689 C CA . THR A 1 90 ? 28.985 4.536 5.118 1.00 63.78 90 THR A CA 1
ATOM 690 C C . THR A 1 90 ? 28.761 5.422 3.888 1.00 63.78 90 THR A C 1
ATOM 692 O O . THR A 1 90 ? 29.710 5.993 3.357 1.00 63.78 90 THR A O 1
ATOM 695 N N . VAL A 1 91 ? 27.507 5.567 3.440 1.00 61.22 91 VAL A N 1
ATOM 696 C CA . VAL A 1 91 ? 27.112 6.378 2.280 1.00 61.22 91 VAL A CA 1
ATOM 697 C C . VAL A 1 91 ? 26.056 7.411 2.710 1.00 61.22 91 VAL A C 1
ATOM 699 O O . VAL A 1 91 ? 24.905 7.030 2.950 1.00 61.22 91 VAL A O 1
ATOM 702 N N . PRO A 1 92 ? 26.388 8.719 2.755 1.00 57.22 92 PRO A N 1
ATOM 703 C CA . PRO A 1 92 ? 25.509 9.764 3.297 1.00 57.22 92 PRO A CA 1
ATOM 704 C C . PRO A 1 92 ? 24.130 9.838 2.626 1.00 57.22 92 PRO A C 1
ATOM 706 O O . PRO A 1 92 ? 23.118 10.051 3.290 1.00 57.22 92 PRO A O 1
ATOM 709 N N . GLY A 1 93 ? 24.072 9.601 1.310 1.00 59.62 93 GLY A N 1
ATOM 710 C CA . GLY A 1 93 ? 22.817 9.618 0.552 1.00 59.62 93 GLY A CA 1
ATOM 711 C C . GLY A 1 93 ? 21.842 8.504 0.950 1.00 59.62 93 GLY A C 1
ATOM 712 O O . GLY A 1 93 ? 20.639 8.743 1.020 1.00 59.62 93 GLY A O 1
ATOM 713 N N . ARG A 1 94 ? 22.350 7.307 1.281 1.00 59.56 94 ARG A N 1
ATOM 714 C CA . ARG A 1 94 ? 21.524 6.161 1.709 1.00 59.56 94 ARG A CA 1
ATOM 715 C C . ARG A 1 94 ? 21.075 6.281 3.172 1.00 59.56 94 ARG A C 1
ATOM 717 O O . ARG A 1 94 ? 20.007 5.792 3.534 1.00 59.56 94 ARG A O 1
ATOM 724 N N . ALA A 1 95 ? 21.863 6.971 3.998 1.00 59.97 95 ALA A N 1
ATOM 725 C CA . ALA A 1 95 ? 21.539 7.272 5.392 1.00 59.97 95 ALA A CA 1
ATOM 726 C C . ALA A 1 95 ? 20.277 8.141 5.509 1.00 59.97 95 ALA A C 1
ATOM 728 O O . ALA A 1 95 ? 19.351 7.827 6.260 1.00 59.97 95 ALA A O 1
ATOM 729 N N . LEU A 1 96 ? 20.239 9.221 4.719 1.00 64.50 96 LEU A N 1
ATOM 730 C CA . LEU A 1 96 ? 19.147 10.192 4.708 1.00 64.50 96 LEU A CA 1
ATOM 731 C C . LEU A 1 96 ? 17.853 9.584 4.165 1.00 64.50 96 LEU A C 1
ATOM 733 O O . LEU A 1 96 ? 16.796 9.791 4.761 1.00 64.50 96 LEU A O 1
ATOM 737 N N . SER A 1 97 ? 17.927 8.783 3.096 1.00 67.94 97 SER A N 1
ATOM 738 C CA . SER A 1 97 ? 16.752 8.078 2.575 1.00 67.94 97 SER A CA 1
ATOM 739 C C . SER A 1 97 ? 16.201 7.073 3.588 1.00 67.94 97 SER A C 1
ATOM 741 O O . SER A 1 97 ? 14.999 7.054 3.832 1.00 67.94 97 SER A O 1
ATOM 743 N N . GLY A 1 98 ? 17.063 6.289 4.247 1.00 67.31 98 GLY A N 1
ATOM 744 C CA . GLY A 1 98 ? 16.631 5.320 5.260 1.00 67.31 98 GLY A CA 1
ATOM 745 C C . GLY A 1 98 ? 15.980 5.976 6.483 1.00 67.31 98 GLY A C 1
ATOM 746 O O . GLY A 1 98 ? 14.931 5.530 6.945 1.00 67.31 98 GLY A O 1
ATOM 747 N N . GLY A 1 99 ? 16.561 7.072 6.984 1.00 69.75 99 GLY A N 1
ATOM 748 C CA . GLY A 1 99 ? 15.989 7.843 8.093 1.00 69.75 99 GLY A CA 1
ATOM 749 C C . GLY A 1 99 ? 14.643 8.485 7.745 1.00 69.75 99 GLY A C 1
ATOM 750 O O . GLY A 1 99 ? 13.715 8.444 8.555 1.00 69.75 99 GLY A O 1
ATOM 751 N N . TYR A 1 100 ? 14.510 9.026 6.529 1.00 75.12 100 TYR A N 1
ATOM 752 C CA . TYR A 1 100 ? 13.249 9.573 6.029 1.00 75.12 100 TYR A CA 1
ATOM 753 C C . TYR A 1 100 ? 12.150 8.503 5.951 1.00 75.12 100 TYR A C 1
ATOM 755 O O . TYR A 1 100 ? 11.054 8.725 6.466 1.00 75.12 100 TYR A O 1
ATOM 763 N N . GLU A 1 101 ? 12.441 7.326 5.389 1.00 73.88 101 GLU A N 1
ATOM 764 C CA . GLU A 1 101 ? 11.463 6.234 5.279 1.00 73.88 101 GLU A CA 1
ATOM 765 C C . GLU A 1 101 ? 11.034 5.686 6.648 1.00 73.88 101 GLU A C 1
ATOM 767 O O . GLU A 1 101 ? 9.854 5.393 6.863 1.00 73.88 101 GLU A O 1
ATOM 772 N N . LEU A 1 102 ? 11.955 5.616 7.617 1.00 74.44 102 LEU A N 1
ATOM 773 C CA . LEU A 1 102 ? 11.635 5.253 9.002 1.00 74.44 102 LEU A CA 1
ATOM 774 C C . LEU A 1 102 ? 10.702 6.278 9.656 1.00 74.44 102 LEU A C 1
ATOM 776 O O . LEU A 1 102 ? 9.697 5.902 10.264 1.00 74.44 102 LEU A O 1
ATOM 780 N N . LEU A 1 103 ? 10.994 7.572 9.503 1.00 80.06 103 LEU A N 1
ATOM 781 C CA . LEU A 1 103 ? 10.176 8.651 10.058 1.00 80.06 103 LEU A CA 1
ATOM 782 C C . LEU A 1 103 ? 8.793 8.713 9.396 1.00 80.06 103 LEU A C 1
ATOM 784 O O . LEU A 1 103 ? 7.773 8.884 10.071 1.00 80.06 103 LEU A O 1
ATOM 788 N N . ARG A 1 104 ? 8.730 8.505 8.082 1.00 80.44 104 ARG A N 1
ATOM 789 C CA . ARG A 1 104 ? 7.478 8.383 7.333 1.00 80.44 104 ARG A CA 1
ATOM 790 C C . ARG A 1 104 ? 6.654 7.188 7.813 1.00 80.44 104 ARG A C 1
ATOM 792 O O . ARG A 1 104 ? 5.478 7.345 8.133 1.00 80.44 104 ARG A O 1
ATOM 799 N N . SER A 1 105 ? 7.268 6.016 7.938 1.00 77.88 105 SER A N 1
ATOM 800 C CA . SER A 1 105 ? 6.595 4.800 8.408 1.00 77.88 105 SER A CA 1
ATOM 801 C C . SER A 1 105 ? 6.072 4.955 9.838 1.00 77.88 105 SER A C 1
ATOM 803 O O . SER A 1 105 ? 4.936 4.589 10.131 1.00 77.88 105 SER A O 1
ATOM 805 N N . MET A 1 106 ? 6.858 5.570 10.726 1.00 80.62 106 MET A N 1
ATOM 806 C CA . MET A 1 106 ? 6.419 5.902 12.083 1.00 80.62 106 MET A CA 1
ATOM 807 C C . MET A 1 106 ? 5.263 6.894 12.102 1.00 80.62 106 MET A C 1
ATOM 809 O O . MET A 1 106 ? 4.302 6.702 12.843 1.00 80.62 106 MET A O 1
ATOM 813 N N . SER A 1 107 ? 5.356 7.974 11.327 1.00 85.81 107 SER A N 1
ATOM 814 C CA . SER A 1 107 ? 4.323 9.011 11.324 1.00 85.81 107 SER A CA 1
ATOM 815 C C . SER A 1 107 ? 2.987 8.483 10.810 1.00 85.81 107 SER A C 1
ATOM 817 O O . SER A 1 107 ? 1.962 8.939 11.302 1.00 85.81 107 SER A O 1
ATOM 819 N N . LEU A 1 108 ? 2.979 7.465 9.938 1.00 88.69 108 LEU A N 1
ATOM 820 C CA . LEU A 1 108 ? 1.768 6.753 9.510 1.00 88.69 108 LEU A CA 1
ATOM 821 C C . LEU A 1 108 ? 1.100 5.923 10.619 1.00 88.69 108 LEU A C 1
ATOM 823 O O . LEU A 1 108 ? -0.097 5.647 10.526 1.00 88.69 108 LEU A O 1
ATOM 827 N N . LEU A 1 109 ? 1.800 5.585 11.707 1.00 87.12 109 LEU A N 1
ATOM 828 C CA . LEU A 1 109 ? 1.181 4.920 12.863 1.00 87.12 109 LEU A CA 1
ATOM 829 C C . LEU A 1 109 ? 0.164 5.824 13.571 1.00 87.12 109 LEU A C 1
ATOM 831 O O . LEU A 1 109 ? -0.815 5.326 14.127 1.00 87.12 109 LEU A O 1
ATOM 835 N N . ILE A 1 110 ? 0.367 7.144 13.532 1.00 89.25 110 ILE A N 1
ATOM 836 C CA . ILE A 1 110 ? -0.531 8.126 14.148 1.00 89.25 110 ILE A CA 1
ATOM 837 C C . ILE A 1 110 ? -1.914 8.091 13.470 1.00 89.25 110 ILE A C 1
ATOM 839 O O . ILE A 1 110 ? -2.882 7.741 14.153 1.00 89.25 110 ILE A O 1
ATOM 843 N N . PRO A 1 111 ? -2.055 8.370 12.155 1.00 89.62 111 PRO A N 1
ATOM 844 C CA . PRO A 1 111 ? -3.344 8.286 11.484 1.00 89.62 111 PRO A CA 1
ATOM 845 C C . PRO A 1 111 ? -3.907 6.862 11.468 1.00 89.62 111 PRO A C 1
ATOM 847 O O . PRO A 1 111 ? -5.117 6.708 11.603 1.00 89.62 111 PRO A O 1
ATOM 8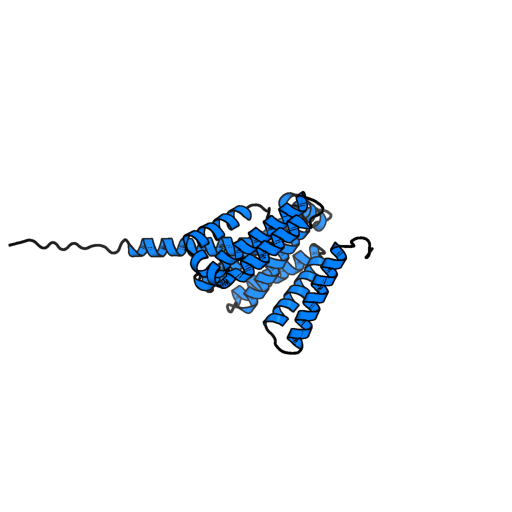50 N N . ALA A 1 112 ? -3.073 5.817 11.403 1.00 87.81 112 ALA A N 1
ATOM 851 C CA . ALA A 1 112 ? -3.541 4.431 11.496 1.00 87.81 112 ALA A CA 1
ATOM 852 C C . ALA A 1 112 ? -4.212 4.130 12.844 1.00 87.81 112 ALA A C 1
ATOM 854 O O . ALA A 1 112 ? -5.277 3.517 12.892 1.00 87.81 112 ALA A O 1
ATOM 855 N N . SER A 1 113 ? -3.615 4.586 13.948 1.00 84.88 113 SER A N 1
ATOM 856 C CA . SER A 1 113 ? -4.189 4.408 15.283 1.00 84.88 113 SER A CA 1
ATOM 857 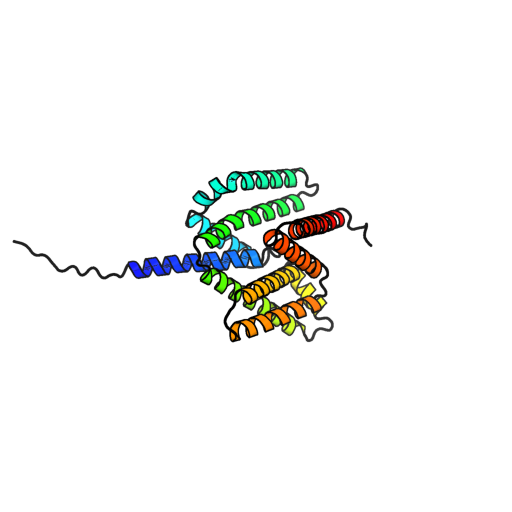C C . SER A 1 113 ? -5.526 5.133 15.424 1.00 84.88 113 SER A C 1
ATOM 859 O O . SER A 1 113 ? -6.473 4.581 15.984 1.00 84.88 113 SER A O 1
ATOM 861 N N . LEU A 1 114 ? -5.633 6.333 14.844 1.00 85.19 114 LEU A N 1
ATOM 862 C CA . LEU A 1 114 ? -6.875 7.092 14.819 1.00 85.19 114 LEU A CA 1
ATOM 863 C C . LEU A 1 114 ? -7.934 6.394 13.960 1.00 85.19 114 LEU A C 1
ATOM 865 O O . LEU A 1 114 ? -9.087 6.312 14.370 1.00 85.19 114 LEU A O 1
ATOM 869 N N . LEU A 1 115 ? -7.537 5.834 12.814 1.00 85.00 115 LEU A N 1
ATOM 870 C CA . LEU A 1 115 ? -8.413 5.075 11.927 1.00 85.00 115 LEU A CA 1
ATOM 871 C C . LEU A 1 115 ? -9.040 3.876 12.646 1.00 85.00 115 LEU A C 1
ATOM 873 O O . LEU A 1 115 ? -10.236 3.650 12.523 1.00 85.00 115 LEU A O 1
ATOM 877 N N . VAL A 1 116 ? -8.255 3.137 13.433 1.00 80.19 116 VAL A N 1
ATOM 878 C CA . VAL A 1 116 ? -8.744 1.977 14.199 1.00 80.19 116 VAL A CA 1
ATOM 879 C C . VAL A 1 116 ? -9.724 2.387 15.302 1.00 80.19 116 VAL A C 1
ATOM 881 O O . VAL A 1 116 ? -10.647 1.636 15.609 1.00 80.19 116 VAL A O 1
ATOM 884 N N . VAL A 1 117 ? -9.523 3.556 15.915 1.00 77.50 117 VAL A N 1
ATOM 885 C CA . VAL A 1 117 ? -10.322 4.014 17.063 1.00 77.50 117 VAL A CA 1
ATOM 886 C C . VAL A 1 117 ? -11.583 4.767 16.638 1.00 77.50 117 VAL A C 1
ATOM 888 O O . VAL A 1 117 ? -12.625 4.605 17.269 1.00 77.50 117 VAL A O 1
ATOM 891 N N . GLN A 1 118 ? -11.491 5.616 15.614 1.00 72.56 118 GLN A N 1
ATOM 892 C CA . GLN A 1 118 ? -12.543 6.570 15.252 1.00 72.56 118 GLN A CA 1
ATOM 893 C C . GLN A 1 118 ? -13.254 6.229 13.948 1.00 72.56 118 GLN A C 1
ATOM 895 O O . GLN A 1 118 ? -14.465 6.423 13.861 1.00 72.56 118 GLN A O 1
ATOM 900 N N . ALA 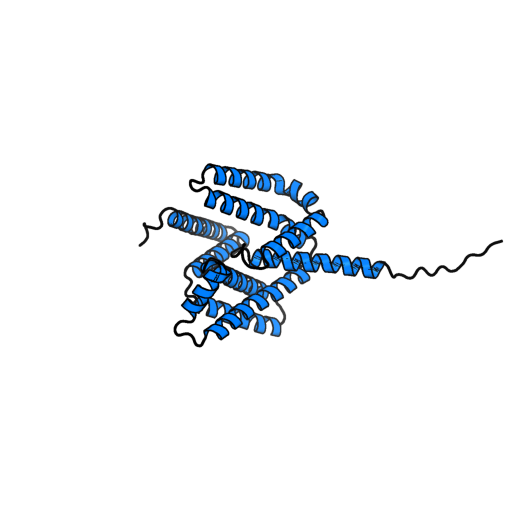A 1 119 ? -12.546 5.722 12.936 1.00 68.88 119 ALA A N 1
ATOM 901 C CA . ALA A 1 119 ? -13.209 5.386 11.687 1.00 68.88 119 ALA A CA 1
ATOM 902 C C . ALA A 1 119 ? -13.957 4.061 11.843 1.00 68.88 119 ALA A C 1
ATOM 904 O O . ALA A 1 119 ? -13.395 3.031 12.216 1.00 68.88 119 ALA A O 1
ATOM 905 N N . GLY A 1 120 ? -15.253 4.077 11.532 1.00 73.25 120 GLY A N 1
ATOM 906 C CA . GLY A 1 120 ? -16.056 2.863 11.556 1.00 73.25 120 GLY A CA 1
ATOM 907 C C . GLY A 1 120 ? -15.451 1.791 10.646 1.00 73.25 120 GLY A C 1
ATOM 908 O O . GLY A 1 120 ? -15.072 2.074 9.509 1.00 73.25 120 GLY A O 1
ATOM 909 N N . HIS A 1 121 ? -15.420 0.538 11.111 1.00 80.88 121 HIS A N 1
ATOM 910 C CA . HIS A 1 121 ? -14.872 -0.595 10.351 1.00 80.88 121 HIS A CA 1
ATOM 911 C C . HIS A 1 121 ? -15.421 -0.671 8.914 1.00 80.88 121 HIS A C 1
ATOM 913 O O . HIS A 1 121 ? -14.681 -0.951 7.974 1.00 80.88 121 HIS A O 1
ATOM 919 N N . ARG A 1 122 ? -16.702 -0.324 8.726 1.00 85.06 122 ARG A N 1
ATOM 920 C CA . ARG A 1 122 ? -17.360 -0.260 7.411 1.00 85.06 122 ARG A CA 1
ATOM 921 C C . ARG A 1 122 ? -16.728 0.763 6.462 1.00 85.06 122 ARG A C 1
ATOM 923 O O . ARG A 1 122 ? -16.604 0.476 5.277 1.00 85.06 122 ARG A O 1
ATOM 930 N N . LEU A 1 123 ? -16.328 1.928 6.971 1.00 88.75 123 LEU A N 1
ATOM 931 C CA . LEU A 1 123 ? -15.716 3.000 6.186 1.00 88.75 123 LEU A CA 1
ATOM 932 C C . LEU A 1 123 ? -14.319 2.594 5.706 1.00 88.75 123 LEU A C 1
ATOM 934 O O . LEU A 1 123 ? -14.032 2.660 4.512 1.00 88.75 123 LEU A O 1
ATOM 938 N N . ALA A 1 124 ? -13.478 2.110 6.625 1.00 88.38 124 ALA A N 1
ATOM 939 C CA . ALA A 1 124 ? -12.141 1.624 6.294 1.00 88.38 124 ALA A CA 1
ATOM 940 C C . ALA A 1 124 ? -12.202 0.443 5.310 1.00 88.38 124 ALA A C 1
ATOM 942 O O . ALA A 1 124 ? -11.475 0.419 4.319 1.00 88.38 124 ALA A O 1
ATOM 943 N N . PHE A 1 125 ? -13.124 -0.500 5.527 1.00 90.88 125 PHE A N 1
ATOM 9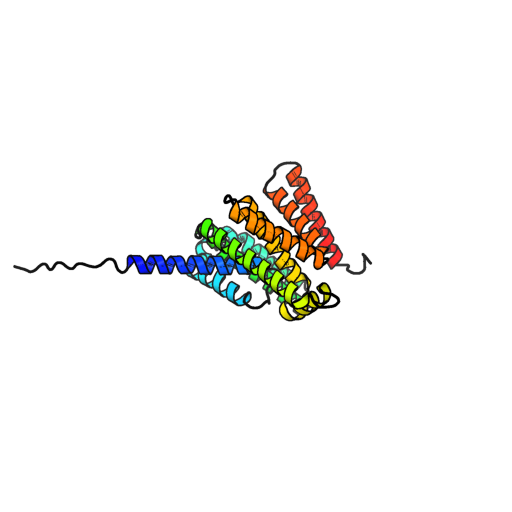44 C CA . PHE A 1 125 ? -13.335 -1.628 4.621 1.00 90.88 125 PHE A CA 1
ATOM 945 C C . PHE A 1 125 ? -13.832 -1.185 3.235 1.00 90.88 125 PHE A C 1
ATOM 947 O O . PHE A 1 125 ? -13.380 -1.710 2.220 1.00 90.88 125 PHE A O 1
ATOM 954 N N . GLY A 1 126 ? -14.717 -0.184 3.171 1.00 93.12 126 GLY A N 1
ATOM 955 C CA . GLY A 1 126 ? -15.183 0.414 1.918 1.00 93.12 126 GLY A CA 1
ATOM 956 C C . GLY A 1 126 ? -14.054 1.057 1.110 1.00 93.12 126 GLY A C 1
ATOM 957 O O . GLY A 1 126 ? -13.915 0.777 -0.080 1.00 93.12 126 GLY A O 1
ATOM 958 N N . TRP A 1 127 ? -13.197 1.853 1.754 1.00 94.44 127 TRP A N 1
ATOM 959 C CA . TRP A 1 127 ? -12.031 2.447 1.094 1.00 94.44 127 TRP A CA 1
ATOM 960 C C . TRP A 1 127 ? -10.983 1.412 0.693 1.00 94.44 127 TRP A C 1
ATOM 962 O O . TRP A 1 127 ? -10.427 1.517 -0.396 1.00 94.44 127 TRP A O 1
ATOM 972 N N . MET A 1 128 ? -10.757 0.375 1.504 1.00 93.88 128 MET A N 1
ATOM 973 C CA . MET A 1 128 ? -9.873 -0.735 1.139 1.00 93.88 128 MET A CA 1
ATOM 974 C C . MET A 1 128 ? -10.349 -1.431 -0.143 1.00 93.88 128 MET A C 1
ATOM 976 O O . MET A 1 128 ? -9.542 -1.678 -1.035 1.00 93.88 128 MET A O 1
ATOM 980 N N . LYS A 1 129 ? -11.660 -1.679 -0.284 1.00 95.06 129 LYS A N 1
ATOM 981 C CA . LYS A 1 129 ? -12.250 -2.197 -1.530 1.00 95.06 129 LYS A CA 1
ATOM 982 C C . LYS A 1 129 ? -12.031 -1.264 -2.711 1.00 95.06 129 LYS A C 1
ATOM 984 O O . LYS A 1 129 ? -11.631 -1.731 -3.776 1.00 95.06 129 LYS A O 1
ATOM 989 N N . ALA A 1 130 ? -12.304 0.028 -2.533 1.00 95.69 130 ALA A N 1
ATOM 990 C CA . ALA A 1 130 ? -12.159 1.018 -3.594 1.00 95.69 130 ALA A CA 1
ATOM 991 C C . ALA A 1 130 ? -10.706 1.090 -4.083 1.00 95.69 130 ALA A C 1
ATOM 993 O O . ALA A 1 130 ? -10.456 0.940 -5.275 1.00 95.69 130 ALA A O 1
ATOM 994 N N . LEU A 1 131 ? -9.748 1.215 -3.163 1.00 94.62 131 LEU A N 1
ATOM 995 C CA . LEU A 1 131 ? -8.321 1.291 -3.473 1.00 94.62 131 LEU A CA 1
ATOM 996 C C . LEU A 1 131 ? -7.791 0.003 -4.108 1.00 94.62 131 LEU A C 1
ATOM 998 O O . LEU A 1 131 ? -7.086 0.074 -5.111 1.00 94.62 131 LEU A O 1
ATOM 1002 N N . ALA A 1 132 ? -8.165 -1.169 -3.584 1.00 94.31 132 ALA A N 1
ATOM 1003 C CA . ALA A 1 132 ? -7.771 -2.446 -4.174 1.00 94.31 132 ALA A CA 1
ATOM 1004 C C . ALA A 1 132 ? -8.311 -2.591 -5.605 1.00 94.31 132 ALA A C 1
ATOM 1006 O O . ALA A 1 132 ? -7.560 -2.953 -6.508 1.00 94.31 132 ALA A O 1
ATOM 1007 N N . THR A 1 133 ? -9.580 -2.228 -5.822 1.00 96.00 133 THR A N 1
ATOM 1008 C CA . THR A 1 133 ? -10.209 -2.235 -7.151 1.00 96.00 133 THR A CA 1
ATOM 1009 C C . THR A 1 133 ? -9.503 -1.276 -8.099 1.00 96.00 133 THR A C 1
ATOM 1011 O O . THR A 1 133 ? -9.131 -1.678 -9.195 1.00 96.00 133 THR A O 1
ATOM 1014 N N . MET A 1 134 ? -9.269 -0.028 -7.683 1.00 94.81 134 MET A N 1
ATOM 1015 C CA . MET A 1 134 ? -8.577 0.970 -8.500 1.00 94.81 134 MET A CA 1
ATOM 1016 C C . MET A 1 134 ? -7.166 0.515 -8.875 1.00 94.81 134 MET A C 1
ATOM 1018 O O . MET A 1 134 ? -6.794 0.622 -10.038 1.00 94.81 134 MET A O 1
ATOM 1022 N N . ALA A 1 135 ? -6.405 -0.036 -7.927 1.00 91.94 135 ALA A N 1
ATOM 1023 C CA . ALA A 1 135 ? -5.064 -0.550 -8.187 1.00 91.94 135 ALA A CA 1
ATOM 1024 C C . ALA A 1 135 ? -5.080 -1.729 -9.172 1.00 91.94 135 ALA A C 1
ATOM 1026 O O . ALA A 1 135 ? -4.295 -1.754 -10.117 1.00 91.94 135 ALA A O 1
ATOM 1027 N N . THR A 1 136 ? -6.013 -2.670 -9.000 1.00 93.38 136 THR A N 1
ATOM 1028 C CA . THR A 1 136 ? -6.157 -3.817 -9.909 1.00 93.38 136 THR A CA 1
ATOM 1029 C C . THR A 1 136 ? -6.584 -3.378 -11.313 1.00 93.38 136 THR A C 1
ATOM 1031 O O . THR A 1 136 ? -6.027 -3.840 -12.305 1.00 93.38 136 THR A O 1
ATOM 1034 N N . LEU A 1 137 ? -7.535 -2.446 -11.419 1.00 94.56 137 LEU A N 1
ATOM 1035 C CA . LEU A 1 137 ? -7.968 -1.896 -12.705 1.00 94.56 137 LEU A CA 1
ATOM 1036 C C . LEU A 1 137 ? -6.860 -1.088 -13.384 1.00 94.56 137 LEU A C 1
ATOM 1038 O O . LEU A 1 137 ? -6.716 -1.179 -14.598 1.00 94.56 137 LEU A O 1
ATOM 1042 N N . ALA A 1 138 ? -6.058 -0.337 -12.626 1.00 91.94 138 ALA A N 1
ATOM 1043 C CA . ALA A 1 138 ? -4.898 0.370 -13.160 1.00 91.94 138 ALA A CA 1
ATOM 1044 C C . ALA A 1 138 ? -3.851 -0.608 -13.715 1.00 91.94 138 ALA A C 1
ATOM 1046 O O . ALA A 1 138 ? -3.345 -0.386 -14.812 1.00 91.94 138 ALA A O 1
ATOM 1047 N N . ALA A 1 139 ? -3.589 -1.721 -13.020 1.00 90.56 139 ALA A N 1
ATOM 1048 C CA . ALA A 1 139 ? -2.744 -2.801 -13.536 1.00 90.56 139 ALA A CA 1
ATOM 1049 C C . ALA A 1 139 ? -3.328 -3.421 -14.820 1.00 90.56 139 ALA A C 1
ATOM 1051 O O . ALA A 1 139 ? -2.598 -3.651 -15.782 1.00 90.56 139 ALA A O 1
ATOM 1052 N N . GLY A 1 140 ? -4.651 -3.609 -14.880 1.00 91.69 140 GLY A N 1
ATOM 1053 C CA . GLY A 1 140 ? -5.366 -4.021 -16.093 1.00 91.69 140 GLY A CA 1
ATOM 1054 C C . GLY A 1 140 ? -5.211 -3.044 -17.253 1.00 91.69 140 GLY A C 1
ATOM 1055 O O . GLY A 1 140 ? -4.880 -3.457 -18.361 1.00 91.69 140 GLY A O 1
ATOM 1056 N N . GLY A 1 141 ? -5.385 -1.748 -17.000 1.00 92.75 141 GLY A N 1
ATOM 1057 C CA . GLY A 1 141 ? -5.171 -0.700 -17.996 1.00 92.75 141 GLY A CA 1
ATOM 1058 C C . GLY A 1 141 ? -3.730 -0.675 -18.504 1.00 92.75 141 GLY A C 1
ATOM 1059 O O . GLY A 1 141 ? -3.512 -0.580 -19.709 1.00 92.75 141 GLY A O 1
ATOM 1060 N N . LEU A 1 142 ? -2.757 -0.835 -17.603 1.00 91.69 142 LEU A N 1
ATOM 1061 C CA . LEU A 1 142 ? -1.339 -0.897 -17.949 1.00 91.69 142 LEU A CA 1
ATOM 1062 C C . LEU A 1 142 ? -1.022 -2.117 -18.823 1.00 91.69 142 LEU A C 1
ATOM 1064 O O . LEU A 1 142 ? -0.344 -1.982 -19.838 1.00 91.69 142 LEU A O 1
ATOM 1068 N N . TYR A 1 143 ? -1.558 -3.289 -18.470 1.00 91.81 143 TYR A N 1
ATOM 1069 C CA . TYR A 1 143 ? -1.424 -4.495 -19.284 1.00 91.81 143 TYR A CA 1
ATOM 1070 C C . TYR A 1 143 ? -2.006 -4.292 -20.684 1.00 91.81 143 TYR A C 1
ATOM 1072 O O . TYR A 1 143 ? -1.319 -4.537 -21.669 1.00 91.81 143 TYR A O 1
ATOM 1080 N N . VAL A 1 144 ? -3.248 -3.805 -20.785 1.00 93.69 144 VAL A N 1
ATOM 1081 C CA . VAL A 1 144 ? -3.924 -3.583 -22.074 1.00 93.69 144 VAL A CA 1
ATOM 1082 C C . VAL A 1 144 ? -3.155 -2.586 -22.938 1.00 93.69 144 VAL A C 1
ATOM 1084 O O . VAL A 1 144 ? -3.011 -2.808 -24.137 1.00 93.69 144 VAL A O 1
ATOM 1087 N N . PHE A 1 145 ? -2.619 -1.520 -22.339 1.00 94.06 145 PHE A N 1
ATOM 1088 C CA . PHE A 1 145 ? -1.840 -0.511 -23.053 1.00 94.06 145 PHE A CA 1
ATOM 1089 C C . PHE A 1 145 ? -0.571 -1.090 -23.698 1.00 94.06 145 PHE A C 1
ATOM 1091 O O . PHE A 1 145 ? -0.212 -0.703 -24.808 1.00 94.06 145 PHE A O 1
ATOM 1098 N N . TYR A 1 146 ? 0.082 -2.045 -23.032 1.00 92.69 146 TYR A N 1
ATOM 1099 C CA . TYR A 1 146 ? 1.307 -2.684 -23.518 1.00 92.69 146 TYR A CA 1
ATOM 1100 C C . TYR A 1 146 ? 1.091 -4.066 -24.150 1.00 92.69 146 TYR A C 1
ATOM 1102 O O . TYR A 1 146 ? 2.063 -4.695 -24.556 1.00 92.69 146 TYR A O 1
ATOM 1110 N N . ALA A 1 147 ? -0.153 -4.532 -24.293 1.00 90.25 147 ALA A N 1
ATOM 1111 C CA . ALA A 1 147 ? -0.469 -5.894 -24.733 1.00 90.25 147 ALA A CA 1
ATOM 1112 C C . ALA A 1 147 ? 0.029 -6.230 -26.151 1.00 90.25 147 ALA A C 1
ATOM 1114 O O . ALA A 1 147 ? 0.241 -7.397 -26.464 1.00 90.25 147 ALA A O 1
ATOM 1115 N N . SER A 1 148 ? 0.216 -5.222 -27.008 1.00 88.94 148 SER A N 1
ATOM 1116 C CA . SER A 1 148 ? 0.728 -5.387 -28.374 1.00 88.94 148 SER A CA 1
ATOM 1117 C C . SER A 1 148 ? 2.258 -5.413 -28.473 1.00 88.94 148 SER A C 1
ATOM 1119 O O . SER A 1 148 ? 2.791 -5.628 -29.561 1.00 88.94 148 SER A O 1
ATOM 1121 N N . GLN A 1 149 ? 2.976 -5.172 -27.372 1.00 88.88 149 GLN A N 1
ATOM 1122 C CA . GLN A 1 149 ? 4.438 -5.175 -27.358 1.00 88.88 149 GLN A CA 1
ATOM 1123 C C . GLN A 1 149 ? 4.992 -6.602 -27.412 1.00 88.88 149 GLN A C 1
ATOM 1125 O O . GLN A 1 149 ? 4.413 -7.528 -26.850 1.00 88.88 149 GLN A O 1
ATOM 1130 N N . ALA A 1 150 ? 6.168 -6.765 -28.029 1.00 83.88 150 ALA A N 1
ATOM 1131 C CA . ALA A 1 150 ? 6.832 -8.067 -28.163 1.00 83.88 150 ALA A CA 1
ATOM 1132 C C . ALA A 1 150 ? 7.151 -8.729 -26.806 1.00 83.88 150 ALA A C 1
ATOM 1134 O O . ALA A 1 150 ? 7.103 -9.950 -26.691 1.00 83.88 150 ALA A O 1
ATOM 1135 N N . SER A 1 151 ? 7.436 -7.926 -25.775 1.00 87.81 151 SER A N 1
ATOM 1136 C CA . SER A 1 151 ? 7.465 -8.371 -24.380 1.00 87.81 151 SER A CA 1
ATOM 1137 C C . SER A 1 151 ? 6.734 -7.370 -23.492 1.00 87.81 151 SER A C 1
ATOM 1139 O O . SER A 1 151 ? 7.240 -6.286 -23.189 1.00 87.81 151 SER A O 1
ATOM 1141 N N . VAL A 1 152 ? 5.529 -7.751 -23.065 1.00 87.44 152 VAL A N 1
ATOM 1142 C CA . VAL A 1 152 ? 4.681 -6.950 -22.170 1.00 87.44 152 VAL A CA 1
ATOM 1143 C C . VAL A 1 152 ? 5.383 -6.712 -20.829 1.00 87.44 152 VAL A C 1
ATOM 1145 O O . VAL A 1 152 ? 5.350 -5.598 -20.310 1.00 87.44 152 VAL A O 1
ATOM 1148 N N . MET A 1 153 ? 6.077 -7.726 -20.299 1.00 88.75 153 MET A N 1
ATOM 1149 C CA . MET A 1 153 ? 6.811 -7.630 -19.035 1.00 88.75 153 MET A CA 1
ATOM 1150 C C . MET A 1 153 ? 7.857 -6.511 -19.078 1.00 88.75 153 MET A C 1
ATOM 1152 O O . MET A 1 153 ? 7.813 -5.605 -18.248 1.00 88.75 153 MET A O 1
ATOM 1156 N N . TYR A 1 154 ? 8.757 -6.523 -20.068 1.00 88.50 154 TYR A N 1
ATOM 1157 C CA . TYR A 1 154 ? 9.820 -5.518 -20.153 1.00 88.50 154 TYR A CA 1
ATOM 1158 C C . TYR A 1 154 ? 9.278 -4.107 -20.408 1.00 88.50 154 TYR A C 1
ATOM 1160 O O . TYR A 1 154 ? 9.815 -3.140 -19.869 1.00 88.50 154 TYR A O 1
ATOM 1168 N N . ALA A 1 155 ? 8.187 -3.974 -21.166 1.00 89.19 155 ALA A N 1
ATOM 1169 C CA . ALA A 1 155 ? 7.536 -2.683 -21.374 1.00 89.19 155 ALA A CA 1
ATOM 1170 C C . ALA A 1 155 ? 6.949 -2.114 -20.068 1.00 89.19 155 ALA A C 1
ATOM 1172 O O . ALA A 1 155 ? 7.142 -0.936 -19.757 1.00 89.19 155 ALA A O 1
ATOM 1173 N N . ILE A 1 156 ? 6.290 -2.957 -19.266 1.00 89.44 156 ILE A N 1
ATOM 1174 C CA . ILE A 1 156 ? 5.760 -2.580 -17.947 1.00 89.44 156 ILE A CA 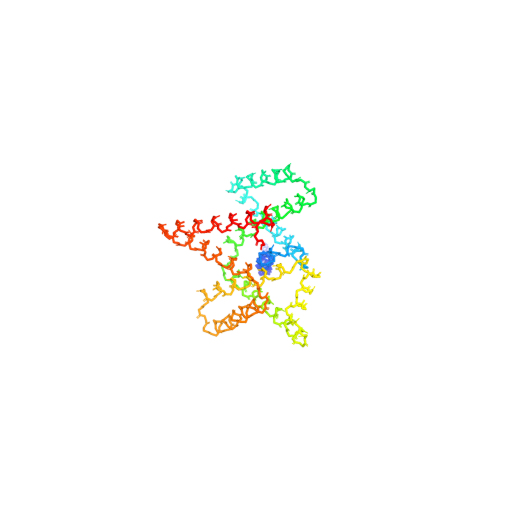1
ATOM 1175 C C . ILE A 1 156 ? 6.895 -2.257 -16.972 1.00 89.44 156 ILE A C 1
ATOM 1177 O O . ILE A 1 156 ? 6.793 -1.304 -16.201 1.00 89.44 156 ILE A O 1
ATOM 1181 N N . TYR A 1 157 ? 7.988 -3.014 -17.015 1.00 89.31 157 TYR A N 1
ATOM 1182 C CA . TYR A 1 157 ? 9.174 -2.776 -16.196 1.00 89.31 157 TYR A CA 1
ATOM 1183 C C . TYR A 1 157 ? 9.813 -1.422 -16.504 1.00 89.31 157 TYR A C 1
ATOM 1185 O O . TYR A 1 157 ? 10.031 -0.640 -15.581 1.00 89.31 157 TYR A O 1
ATOM 1193 N N . GLY A 1 158 ? 10.008 -1.093 -17.784 1.00 88.44 158 GLY A N 1
ATOM 1194 C CA . GLY A 1 158 ? 10.505 0.223 -18.193 1.00 88.44 158 GLY A CA 1
ATOM 1195 C C . GLY A 1 158 ? 9.567 1.360 -17.774 1.00 88.44 158 GLY A C 1
ATOM 1196 O O . GLY A 1 158 ? 10.015 2.396 -17.284 1.00 88.44 158 GLY A O 1
ATOM 1197 N N . TRP A 1 159 ? 8.249 1.155 -17.877 1.00 90.25 159 TRP A N 1
ATOM 1198 C CA . TRP A 1 159 ? 7.272 2.120 -17.365 1.00 90.25 159 TRP A CA 1
ATOM 1199 C C . TRP A 1 159 ? 7.375 2.295 -15.841 1.00 90.25 159 TRP A C 1
ATOM 1201 O O . TRP A 1 159 ? 7.325 3.424 -15.344 1.00 90.25 159 TRP A O 1
ATOM 1211 N N . SER A 1 160 ? 7.542 1.195 -15.101 1.00 86.94 160 SER A N 1
ATOM 1212 C CA . SER A 1 160 ? 7.697 1.196 -13.644 1.00 86.94 160 SER A CA 1
ATOM 1213 C C . SER A 1 160 ? 8.976 1.899 -13.211 1.00 86.94 160 SER A C 1
ATOM 1215 O O . SER A 1 160 ? 8.958 2.659 -12.251 1.00 86.94 160 SER A O 1
ATOM 1217 N N . GLU A 1 161 ? 10.088 1.685 -13.902 1.00 86.12 161 GLU A N 1
ATOM 1218 C CA . GLU A 1 161 ? 11.341 2.370 -13.592 1.00 86.12 161 GLU A CA 1
ATOM 1219 C C . GLU A 1 161 ? 11.186 3.892 -13.725 1.00 86.12 161 GLU A C 1
ATOM 1221 O O . GLU A 1 161 ? 11.576 4.631 -12.823 1.00 86.12 161 GLU A O 1
ATOM 1226 N N . LEU A 1 162 ? 10.492 4.359 -14.769 1.00 85.88 162 LEU A N 1
ATOM 1227 C CA . LEU A 1 162 ? 10.256 5.786 -14.995 1.00 85.88 162 LEU A CA 1
ATOM 1228 C C . LEU A 1 162 ? 9.346 6.436 -13.933 1.00 85.88 162 LEU A C 1
ATOM 1230 O O . LEU A 1 162 ? 9.589 7.571 -13.529 1.00 85.88 162 LEU A O 1
ATOM 1234 N N . HIS A 1 163 ? 8.290 5.746 -13.483 1.00 84.00 163 HIS A N 1
ATOM 1235 C CA . HIS A 1 163 ? 7.241 6.348 -12.635 1.00 84.00 163 HIS A CA 1
ATOM 1236 C C . HIS A 1 163 ? 7.307 5.950 -11.155 1.00 84.00 163 HIS A C 1
ATOM 1238 O O . HIS A 1 163 ? 6.816 6.673 -10.285 1.00 84.00 163 HIS A O 1
ATOM 1244 N N . PHE A 1 164 ? 7.883 4.790 -10.857 1.00 75.81 164 PHE A N 1
ATOM 1245 C CA . PHE A 1 164 ? 8.047 4.252 -9.508 1.00 75.81 164 PHE A CA 1
ATOM 1246 C C . PHE A 1 164 ? 9.516 4.246 -9.061 1.00 75.81 164 PHE A C 1
ATOM 1248 O O . PHE A 1 164 ? 9.791 3.912 -7.908 1.00 75.81 164 PHE A O 1
ATOM 1255 N N . GLY A 1 165 ? 10.460 4.598 -9.944 1.00 76.50 165 GLY A N 1
ATOM 1256 C CA . GLY A 1 165 ? 11.904 4.638 -9.676 1.00 76.50 165 GLY A CA 1
ATOM 1257 C C . GLY A 1 165 ? 12.558 3.261 -9.540 1.00 76.50 165 GLY A C 1
ATOM 1258 O O . GLY A 1 165 ? 13.779 3.161 -9.477 1.00 76.50 165 GLY A O 1
ATOM 1259 N N . ASN A 1 166 ? 11.753 2.201 -9.454 1.00 78.94 166 ASN A N 1
ATOM 1260 C CA . ASN A 1 166 ? 12.190 0.821 -9.334 1.00 78.94 166 ASN A CA 1
ATOM 1261 C C . ASN A 1 166 ? 11.054 -0.106 -9.791 1.00 78.94 166 ASN A C 1
ATOM 1263 O O . ASN A 1 166 ? 9.890 0.091 -9.433 1.00 78.94 166 ASN A O 1
ATOM 1267 N N . VAL A 1 167 ? 11.393 -1.137 -10.557 1.00 80.38 167 VAL A N 1
ATOM 1268 C CA . VAL A 1 167 ? 10.466 -2.180 -11.022 1.00 80.38 167 VAL A CA 1
ATOM 1269 C C . VAL A 1 167 ? 9.798 -2.914 -9.850 1.00 80.38 167 VAL A C 1
ATOM 1271 O O . VAL A 1 167 ? 8.597 -3.188 -9.873 1.00 80.38 167 VAL A O 1
ATOM 1274 N N . HIS A 1 168 ? 10.544 -3.159 -8.771 1.00 80.00 168 HIS A N 1
ATOM 1275 C CA . HIS A 1 168 ? 10.042 -3.855 -7.587 1.00 80.00 168 HIS A CA 1
ATOM 1276 C C . HIS A 1 168 ? 8.955 -3.073 -6.841 1.00 80.00 168 HIS A C 1
ATOM 1278 O O . HIS A 1 168 ? 8.121 -3.675 -6.170 1.00 80.00 168 HIS A O 1
ATOM 1284 N N . ASN A 1 169 ? 8.908 -1.748 -6.974 1.00 82.38 169 ASN A N 1
ATOM 1285 C CA . ASN A 1 169 ? 7.921 -0.928 -6.275 1.00 82.38 169 ASN A CA 1
ATOM 1286 C C . ASN A 1 169 ? 6.507 -1.169 -6.824 1.00 82.38 169 ASN A C 1
ATOM 1288 O O . ASN A 1 169 ? 5.579 -1.368 -6.041 1.00 82.38 169 ASN A O 1
ATOM 1292 N N . LEU A 1 170 ? 6.340 -1.227 -8.152 1.00 84.06 170 LEU A N 1
ATOM 1293 C CA . LEU A 1 170 ? 5.055 -1.552 -8.786 1.00 84.06 170 LEU A CA 1
ATOM 1294 C C . LEU A 1 170 ? 4.601 -2.968 -8.424 1.00 84.06 170 LEU A C 1
ATOM 1296 O O . LEU A 1 170 ? 3.446 -3.191 -8.060 1.00 84.06 170 LEU A O 1
ATOM 1300 N N . ILE A 1 171 ? 5.534 -3.911 -8.493 1.00 83.69 171 ILE A N 1
ATOM 1301 C CA . ILE A 1 171 ? 5.329 -5.309 -8.125 1.00 83.69 171 ILE A CA 1
ATOM 1302 C C . ILE A 1 171 ? 4.834 -5.418 -6.673 1.00 83.69 171 ILE A C 1
ATOM 1304 O O . ILE A 1 171 ? 3.824 -6.074 -6.409 1.00 83.69 171 ILE A O 1
ATOM 1308 N N . ASN A 1 172 ? 5.489 -4.727 -5.740 1.00 83.56 172 ASN A N 1
ATOM 1309 C CA . ASN A 1 172 ? 5.128 -4.730 -4.325 1.00 83.56 172 ASN A CA 1
ATOM 1310 C C . ASN A 1 172 ? 3.773 -4.051 -4.065 1.00 83.56 172 ASN A C 1
ATOM 1312 O O . ASN A 1 172 ? 2.988 -4.544 -3.256 1.00 83.56 172 ASN A O 1
ATOM 1316 N N . VAL A 1 173 ? 3.455 -2.955 -4.764 1.00 86.31 173 VAL A N 1
ATOM 1317 C CA . VAL A 1 173 ? 2.129 -2.310 -4.693 1.00 86.31 173 VAL A CA 1
ATOM 1318 C C . VAL A 1 173 ? 1.038 -3.256 -5.199 1.00 86.31 173 VAL A C 1
ATOM 1320 O O . VAL A 1 173 ? -0.014 -3.398 -4.572 1.00 86.31 173 VAL A O 1
ATOM 1323 N N . SER A 1 174 ? 1.295 -3.966 -6.297 1.00 86.88 174 SER A N 1
ATOM 1324 C CA . SER A 1 174 ? 0.386 -4.992 -6.808 1.00 86.88 174 SER A CA 1
ATOM 1325 C C . SER A 1 174 ? 0.237 -6.159 -5.816 1.00 86.88 174 SER A C 1
ATOM 1327 O O . SER A 1 174 ? -0.872 -6.645 -5.590 1.00 86.88 174 SER A O 1
ATOM 1329 N N . ALA A 1 175 ? 1.308 -6.566 -5.128 1.00 85.38 175 ALA A N 1
ATOM 1330 C CA . ALA A 1 175 ? 1.250 -7.617 -4.110 1.00 85.38 175 ALA A CA 1
ATOM 1331 C C . ALA A 1 175 ? 0.427 -7.186 -2.881 1.00 85.38 175 ALA A C 1
ATOM 1333 O O . ALA A 1 175 ? -0.360 -7.969 -2.346 1.00 85.38 175 ALA A O 1
ATOM 1334 N N . LEU A 1 176 ? 0.523 -5.917 -2.474 1.00 87.75 176 LEU A N 1
ATOM 1335 C CA . LEU A 1 176 ? -0.351 -5.349 -1.447 1.00 87.75 176 LEU A CA 1
ATOM 1336 C C . LEU A 1 176 ? -1.816 -5.314 -1.894 1.00 87.75 176 LEU A C 1
ATOM 1338 O O . LEU A 1 176 ? -2.699 -5.602 -1.087 1.00 87.75 176 LEU A O 1
ATOM 1342 N N . SER A 1 177 ? -2.092 -5.043 -3.174 1.00 90.25 177 SER A N 1
ATOM 1343 C CA . SER A 1 177 ? -3.448 -5.145 -3.728 1.00 90.25 177 SER A CA 1
ATOM 1344 C C . SER A 1 177 ? -3.999 -6.574 -3.621 1.00 90.25 177 SER A C 1
ATOM 1346 O O . SER A 1 177 ? -5.128 -6.754 -3.162 1.00 90.25 177 SER A O 1
ATOM 1348 N N . VAL A 1 178 ? -3.192 -7.597 -3.930 1.00 90.62 178 VAL A N 1
ATOM 1349 C CA . VAL A 1 178 ? -3.549 -9.015 -3.718 1.00 90.62 178 VAL A CA 1
ATOM 1350 C C . VAL A 1 178 ? -3.875 -9.284 -2.249 1.00 90.62 178 VAL A C 1
ATOM 1352 O O . VAL A 1 178 ? -4.918 -9.868 -1.950 1.00 90.62 178 VAL A O 1
ATOM 1355 N N . LEU A 1 179 ? -3.036 -8.823 -1.317 1.00 88.88 179 LEU A N 1
ATOM 1356 C CA . LEU A 1 179 ? -3.271 -9.002 0.116 1.00 88.88 179 LEU A CA 1
ATOM 1357 C C . LEU A 1 179 ? -4.574 -8.322 0.568 1.00 88.88 179 LEU A C 1
ATOM 1359 O O . LEU A 1 179 ? -5.365 -8.932 1.291 1.00 88.88 179 LEU A O 1
ATOM 1363 N N . CYS A 1 180 ? -4.854 -7.105 0.094 1.00 90.75 180 CYS A N 1
ATOM 1364 C CA . CYS A 1 180 ? -6.130 -6.434 0.334 1.00 90.75 180 CYS A CA 1
ATOM 1365 C C . CYS A 1 180 ? -7.312 -7.251 -0.200 1.00 90.75 180 CYS A C 1
ATOM 1367 O O . CYS A 1 180 ? -8.298 -7.409 0.515 1.00 90.75 180 CYS A O 1
ATOM 1369 N N . LEU A 1 181 ? -7.225 -7.800 -1.414 1.00 93.12 181 LEU A N 1
ATOM 1370 C CA . LEU A 1 181 ? -8.288 -8.614 -2.015 1.00 93.12 181 LEU A CA 1
ATOM 1371 C C . LEU A 1 181 ? -8.544 -9.908 -1.234 1.00 93.12 181 LEU A C 1
ATOM 1373 O O . LEU A 1 181 ? -9.703 -10.267 -1.022 1.00 93.12 181 LEU A O 1
ATOM 1377 N N . VAL A 1 182 ? -7.495 -10.569 -0.737 1.00 91.00 182 VAL A N 1
ATOM 1378 C CA . VAL A 1 182 ? -7.628 -11.735 0.154 1.00 91.00 182 VAL A CA 1
ATOM 1379 C C . VAL A 1 182 ? -8.374 -11.347 1.429 1.00 91.00 182 VAL A C 1
ATOM 1381 O O . VAL A 1 182 ? -9.354 -11.998 1.787 1.00 91.00 182 VAL A O 1
ATOM 1384 N N . VAL A 1 183 ? -7.969 -10.258 2.089 1.00 90.31 183 VAL A N 1
ATOM 1385 C CA . VAL A 1 183 ? -8.656 -9.759 3.291 1.00 90.31 183 VAL A CA 1
ATOM 1386 C C . VAL A 1 183 ? -10.115 -9.411 2.978 1.00 90.31 183 VAL A C 1
ATOM 1388 O O . VAL A 1 183 ? -11.006 -9.805 3.726 1.00 90.31 183 VAL A O 1
ATOM 1391 N N . ILE A 1 184 ? -10.394 -8.737 1.858 1.00 92.88 184 ILE A N 1
ATOM 1392 C CA . ILE A 1 184 ? -11.763 -8.420 1.427 1.00 92.88 184 ILE A CA 1
ATOM 1393 C C . ILE A 1 184 ? -12.590 -9.699 1.287 1.00 92.88 184 ILE A C 1
ATOM 1395 O O . ILE A 1 184 ? -13.681 -9.769 1.841 1.00 92.88 184 ILE A O 1
ATOM 1399 N N . LEU A 1 185 ? -12.083 -10.727 0.605 1.00 92.56 185 LEU A N 1
ATOM 1400 C CA . LEU A 1 185 ? -12.813 -11.980 0.387 1.00 92.56 185 LEU A CA 1
ATOM 1401 C C . LEU A 1 185 ? -13.074 -12.779 1.667 1.00 92.56 185 LEU A C 1
ATOM 1403 O O . LEU A 1 185 ? -14.072 -13.499 1.722 1.00 92.56 185 LEU A O 1
ATOM 1407 N N . LEU A 1 186 ? -12.210 -12.657 2.677 1.00 90.56 186 LEU A N 1
ATOM 1408 C CA . LEU A 1 186 ? -12.404 -13.293 3.982 1.00 90.56 186 LEU A CA 1
ATOM 1409 C C . LEU A 1 186 ? -13.558 -12.667 4.773 1.00 90.56 186 LEU A C 1
ATOM 1411 O O . LEU A 1 186 ? -14.253 -13.378 5.495 1.00 90.56 186 LEU A O 1
ATOM 1415 N N . PHE A 1 187 ? -13.761 -11.354 4.644 1.00 90.19 187 PHE A N 1
ATOM 1416 C CA . PHE A 1 187 ? -14.780 -10.615 5.397 1.00 90.19 187 PHE A CA 1
ATOM 1417 C C . PHE A 1 187 ? -16.031 -10.271 4.576 1.00 90.19 187 PHE A C 1
ATOM 1419 O O . PHE A 1 187 ? -17.037 -9.837 5.140 1.00 90.19 187 PHE A O 1
ATOM 1426 N N . GLU A 1 188 ? -16.008 -10.457 3.256 1.00 92.19 188 GLU A N 1
ATOM 1427 C CA . GLU A 1 188 ? -17.149 -10.174 2.392 1.00 92.19 188 GLU A CA 1
ATOM 1428 C C . GLU A 1 188 ? -18.178 -11.308 2.421 1.00 92.19 188 GLU A C 1
ATOM 1430 O O . GLU A 1 188 ? -17.858 -12.475 2.199 1.00 92.19 188 GLU A O 1
ATOM 1435 N N . HIS A 1 189 ? -19.443 -10.953 2.639 1.00 89.31 189 HIS A N 1
ATOM 1436 C CA . HIS A 1 189 ? -20.545 -11.909 2.759 1.00 89.31 189 HIS A CA 1
ATOM 1437 C C . HIS A 1 189 ? -21.443 -11.915 1.511 1.00 89.31 189 HIS A C 1
ATOM 1439 O O . HIS A 1 189 ? -22.081 -12.926 1.210 1.00 89.31 189 HIS A O 1
ATOM 1445 N N . GLY A 1 190 ? -21.482 -10.822 0.743 1.00 92.69 190 GLY A N 1
ATOM 1446 C CA . GLY A 1 190 ? -22.309 -10.703 -0.454 1.00 92.69 190 GLY A CA 1
ATOM 1447 C C . GLY A 1 190 ? -21.779 -11.543 -1.616 1.00 92.69 190 GLY A C 1
ATOM 1448 O O . GLY A 1 190 ? -20.684 -11.299 -2.114 1.00 92.69 190 GLY A O 1
ATOM 1449 N N . ARG A 1 191 ? -22.577 -12.496 -2.116 1.00 92.62 191 ARG A N 1
ATOM 1450 C CA . ARG A 1 191 ? -22.163 -13.432 -3.183 1.00 92.62 191 ARG A CA 1
ATOM 1451 C C . ARG A 1 191 ? -21.652 -12.732 -4.449 1.00 92.62 191 ARG A C 1
ATOM 1453 O O . ARG A 1 191 ? -20.608 -13.116 -4.961 1.00 92.62 191 ARG A O 1
ATOM 1460 N N . LEU A 1 192 ? -22.351 -11.698 -4.925 1.00 95.00 192 LEU A N 1
ATOM 1461 C CA . LEU A 1 192 ? -21.929 -10.932 -6.108 1.00 95.00 192 LEU A CA 1
ATOM 1462 C C . LEU A 1 192 ? -20.623 -10.166 -5.867 1.00 95.00 192 LEU A C 1
ATOM 1464 O O . LEU A 1 192 ? -19.742 -10.181 -6.720 1.00 95.00 192 LEU A O 1
ATOM 1468 N N . GLN A 1 193 ? -20.467 -9.553 -4.690 1.00 93.25 193 GLN A N 1
ATOM 1469 C CA . GLN A 1 193 ? -19.229 -8.854 -4.336 1.00 93.25 193 GLN A CA 1
ATOM 1470 C C . GLN A 1 193 ? -18.057 -9.832 -4.221 1.00 93.25 193 GLN A C 1
ATOM 1472 O O . GLN A 1 193 ? -16.984 -9.554 -4.742 1.00 93.25 193 GLN A O 1
ATOM 1477 N N . ARG A 1 194 ? -18.265 -11.012 -3.625 1.00 93.62 194 ARG A N 1
ATOM 1478 C CA . ARG A 1 194 ? -17.246 -12.071 -3.573 1.00 93.62 194 ARG A CA 1
ATOM 1479 C C . ARG A 1 194 ? -16.834 -12.549 -4.961 1.00 93.62 194 ARG A C 1
ATOM 1481 O O . ARG A 1 194 ? -15.650 -12.756 -5.181 1.00 93.62 194 ARG A O 1
ATOM 1488 N N . LEU A 1 195 ? -17.779 -12.712 -5.890 1.00 95.75 195 LEU A N 1
ATOM 1489 C CA . LEU A 1 195 ? -17.456 -13.070 -7.276 1.00 95.75 195 LEU A CA 1
ATOM 1490 C C . LEU A 1 195 ? -16.630 -11.974 -7.954 1.00 95.75 195 LEU A C 1
ATOM 1492 O O . LEU A 1 195 ? -15.601 -12.274 -8.550 1.00 95.75 195 LEU A O 1
ATOM 1496 N N . PHE A 1 196 ? -17.036 -10.712 -7.807 1.00 96.88 196 PHE A N 1
ATOM 1497 C CA . PHE A 1 196 ? -16.308 -9.569 -8.356 1.00 96.88 196 PHE A CA 1
ATOM 1498 C C . PHE A 1 196 ? -14.877 -9.471 -7.802 1.00 96.88 196 PHE A C 1
ATOM 1500 O O . PHE A 1 196 ? -13.918 -9.477 -8.568 1.00 96.88 196 PHE A O 1
ATOM 1507 N N . PHE A 1 197 ? -14.708 -9.460 -6.476 1.00 96.38 197 PHE A N 1
ATOM 1508 C CA . PHE A 1 197 ? -13.382 -9.408 -5.851 1.00 96.38 197 PHE A CA 1
ATOM 1509 C C . PHE A 1 197 ? -12.568 -10.687 -6.083 1.00 96.38 197 PHE A C 1
ATOM 1511 O O . PHE A 1 197 ? -11.345 -10.624 -6.133 1.00 96.38 197 PHE A O 1
ATOM 1518 N N . GLY A 1 198 ? -13.227 -11.832 -6.273 1.00 95.44 198 GLY A N 1
ATOM 1519 C CA . GLY A 1 198 ? -12.590 -13.085 -6.672 1.00 95.44 198 GLY A CA 1
ATOM 1520 C C . GLY A 1 198 ? -12.004 -13.005 -8.078 1.00 95.44 198 GLY A C 1
ATOM 1521 O O . GLY A 1 198 ? -10.862 -13.405 -8.282 1.00 95.44 198 GLY A O 1
ATOM 1522 N N . ALA A 1 199 ? -12.738 -12.421 -9.028 1.00 96.12 199 ALA A N 1
ATOM 1523 C CA . ALA A 1 199 ? -12.235 -12.169 -10.376 1.00 96.12 199 ALA A CA 1
ATOM 1524 C C . ALA A 1 199 ? -11.051 -11.190 -10.365 1.00 96.12 199 ALA A C 1
ATOM 1526 O O . ALA A 1 199 ? -10.044 -11.450 -11.019 1.00 96.12 199 ALA A O 1
ATOM 1527 N N . LEU A 1 200 ? -11.130 -10.115 -9.570 1.00 96.19 200 LEU A N 1
ATOM 1528 C CA . LEU A 1 200 ? -10.007 -9.191 -9.383 1.00 96.19 200 LEU A CA 1
ATOM 1529 C C . LEU A 1 200 ? -8.787 -9.882 -8.766 1.00 96.19 200 LEU A C 1
ATOM 1531 O O . LEU A 1 200 ? -7.674 -9.650 -9.216 1.00 96.19 200 LEU A O 1
ATOM 1535 N N . LEU A 1 201 ? -8.978 -10.756 -7.773 1.00 94.81 201 LEU A N 1
ATOM 1536 C CA . LEU A 1 201 ? -7.881 -11.514 -7.169 1.00 94.81 201 LEU A CA 1
ATOM 1537 C C . LEU A 1 201 ? -7.211 -12.436 -8.190 1.00 94.81 201 LEU A C 1
ATOM 1539 O O . LEU A 1 201 ? -5.986 -12.448 -8.279 1.00 94.81 201 LEU A O 1
ATOM 1543 N N . LEU A 1 202 ? -7.998 -13.183 -8.969 1.00 93.56 202 LEU A N 1
ATOM 1544 C CA . LEU A 1 202 ? -7.471 -14.054 -10.021 1.00 93.56 202 LEU A CA 1
ATOM 1545 C C . LEU A 1 202 ? -6.688 -13.256 -11.064 1.00 93.56 202 LEU A C 1
ATOM 1547 O O . LEU A 1 202 ? -5.586 -13.658 -11.430 1.00 93.56 202 LEU A O 1
ATOM 1551 N N . PHE A 1 203 ? -7.220 -12.108 -11.488 1.00 93.81 203 PHE A N 1
ATOM 1552 C CA . PHE A 1 203 ? -6.514 -11.206 -12.389 1.00 93.81 203 PHE A CA 1
ATOM 1553 C C . PHE A 1 203 ? -5.199 -10.708 -11.775 1.00 93.81 203 PHE A C 1
ATOM 1555 O O . PHE A 1 203 ? -4.165 -10.787 -12.426 1.00 93.81 203 PHE A O 1
ATOM 1562 N N . SER A 1 204 ? -5.204 -10.242 -10.525 1.00 91.06 204 SER A N 1
ATOM 1563 C CA . SER A 1 204 ? -3.998 -9.728 -9.865 1.00 91.06 204 SER A CA 1
ATOM 1564 C C . SER A 1 204 ? -2.927 -10.805 -9.684 1.00 91.06 204 SER A C 1
ATOM 1566 O O . SER A 1 204 ? -1.748 -10.524 -9.877 1.00 91.06 204 SER A O 1
ATOM 1568 N N . LEU A 1 205 ? -3.317 -12.044 -9.368 1.00 89.44 205 LEU A N 1
ATOM 1569 C CA . LEU A 1 205 ? -2.392 -13.181 -9.296 1.00 89.44 205 LEU A CA 1
ATOM 1570 C C . LEU A 1 205 ? -1.806 -13.527 -10.670 1.00 89.44 205 LEU A C 1
ATOM 1572 O O . LEU A 1 205 ? -0.605 -13.753 -10.787 1.00 89.44 205 LEU A O 1
ATOM 1576 N N . TRP A 1 206 ? -2.633 -13.525 -11.714 1.00 90.69 206 TRP A N 1
ATOM 1577 C CA . TRP A 1 206 ? -2.174 -13.724 -13.088 1.00 90.69 206 TRP A CA 1
ATOM 1578 C C . TRP A 1 206 ? -1.250 -12.593 -13.562 1.00 90.69 206 TRP A C 1
ATOM 1580 O O . TRP A 1 206 ? -0.234 -12.849 -14.200 1.00 90.69 206 TRP A O 1
ATOM 1590 N N . PHE A 1 207 ? -1.547 -11.346 -13.201 1.00 88.50 207 PHE A N 1
ATOM 1591 C CA . PHE A 1 207 ? -0.696 -10.206 -13.519 1.00 88.50 207 PHE A CA 1
ATOM 1592 C C . PHE A 1 207 ? 0.666 -10.321 -12.822 1.00 88.50 207 PHE A C 1
ATOM 1594 O O . PHE A 1 207 ? 1.692 -10.116 -13.459 1.00 88.50 207 PHE A O 1
ATOM 1601 N N . GLN A 1 208 ? 0.699 -10.730 -11.549 1.00 86.62 208 GLN A N 1
ATOM 1602 C CA . GLN A 1 208 ? 1.951 -11.024 -10.838 1.00 86.62 208 GLN A CA 1
ATOM 1603 C C . GLN A 1 208 ? 2.756 -12.148 -11.497 1.00 86.62 208 GLN A C 1
ATOM 1605 O O . GLN A 1 208 ? 3.979 -12.061 -11.570 1.00 86.62 208 GLN A O 1
ATOM 1610 N N . TRP A 1 209 ? 2.074 -13.170 -12.019 1.00 84.88 209 TRP A N 1
ATOM 1611 C CA . TRP A 1 209 ? 2.710 -14.239 -12.784 1.00 84.88 209 TRP A CA 1
ATOM 1612 C C . TRP A 1 209 ? 3.365 -13.722 -14.073 1.00 84.88 209 TRP A C 1
ATOM 1614 O O . TRP A 1 209 ? 4.503 -14.078 -14.351 1.00 84.88 209 TRP A O 1
ATOM 1624 N N . ILE A 1 210 ? 2.694 -12.843 -14.832 1.00 85.75 210 ILE A N 1
ATOM 1625 C CA . ILE A 1 210 ? 3.274 -12.212 -16.038 1.00 85.75 210 ILE A CA 1
ATOM 1626 C C . ILE A 1 210 ? 4.523 -11.397 -15.711 1.00 85.75 210 ILE A C 1
ATOM 1628 O O . ILE A 1 210 ? 5.431 -11.306 -16.531 1.00 85.75 210 ILE A O 1
ATOM 1632 N N . LEU A 1 211 ? 4.552 -10.772 -14.536 1.00 83.25 211 LEU A N 1
ATOM 1633 C CA . LEU A 1 211 ? 5.703 -9.999 -14.096 1.00 83.25 211 LEU A CA 1
ATOM 1634 C C . LEU A 1 211 ? 6.848 -10.874 -13.566 1.00 83.25 211 LEU A C 1
ATOM 1636 O O . LEU A 1 211 ? 7.817 -10.293 -13.102 1.00 83.25 211 LEU A O 1
ATOM 1640 N N . GLU A 1 212 ? 6.753 -12.210 -13.581 1.00 79.25 212 GLU A N 1
ATOM 1641 C CA . GLU A 1 212 ? 7.821 -13.155 -13.192 1.00 79.25 212 GLU A CA 1
ATOM 1642 C C . GLU A 1 212 ? 8.541 -12.805 -11.871 1.00 79.25 212 GLU A C 1
ATOM 1644 O O . GLU A 1 212 ? 9.749 -12.979 -11.716 1.00 79.25 212 GLU A O 1
ATOM 1649 N N . SER A 1 213 ? 7.817 -12.273 -10.881 1.00 67.81 213 SER A N 1
ATOM 1650 C CA . SER A 1 213 ? 8.471 -11.737 -9.687 1.00 67.81 213 SER A CA 1
ATOM 1651 C C . SER A 1 213 ? 8.704 -12.784 -8.595 1.00 67.81 213 SER A C 1
ATOM 1653 O O . SER A 1 213 ? 7.855 -12.997 -7.726 1.00 67.81 213 SER A O 1
ATOM 1655 N N . GLU A 1 214 ? 9.905 -13.359 -8.547 1.00 66.44 214 GLU A N 1
ATOM 1656 C CA . GLU A 1 214 ? 10.334 -14.263 -7.464 1.00 66.44 214 GLU A CA 1
ATOM 1657 C C . GLU A 1 214 ? 10.235 -13.612 -6.070 1.00 66.44 214 GLU A C 1
ATOM 1659 O O . GLU A 1 214 ? 9.808 -14.238 -5.095 1.00 66.44 214 GLU A O 1
ATOM 1664 N N . GLY A 1 215 ? 10.545 -12.313 -5.979 1.00 64.88 215 GLY A N 1
ATOM 1665 C CA . GLY A 1 215 ? 10.461 -11.542 -4.735 1.00 64.88 215 GLY A CA 1
ATOM 1666 C C . GLY A 1 215 ? 9.043 -11.451 -4.158 1.00 64.88 215 GLY A C 1
ATOM 1667 O O . GLY A 1 215 ? 8.878 -11.414 -2.937 1.00 64.88 215 GLY A O 1
ATOM 1668 N N . THR A 1 216 ? 8.003 -11.484 -4.999 1.00 66.62 216 THR A N 1
ATOM 1669 C CA . THR A 1 216 ? 6.614 -11.479 -4.502 1.00 66.62 216 THR A CA 1
ATOM 1670 C C . THR A 1 216 ? 6.204 -12.786 -3.865 1.00 66.62 216 THR A C 1
ATOM 1672 O O . THR A 1 216 ? 5.503 -12.759 -2.856 1.00 66.62 216 THR A O 1
ATOM 1675 N N . LEU A 1 217 ? 6.667 -13.922 -4.388 1.00 68.88 217 LEU A N 1
ATOM 1676 C CA . LEU A 1 217 ? 6.420 -15.227 -3.775 1.00 68.88 217 LEU A CA 1
ATOM 1677 C C . LEU A 1 217 ? 7.014 -15.272 -2.367 1.00 68.88 217 LEU A C 1
ATOM 1679 O O . LEU A 1 217 ? 6.321 -15.653 -1.422 1.00 68.88 217 LEU A O 1
ATOM 1683 N N . LEU A 1 218 ? 8.252 -14.794 -2.207 1.00 70.25 218 LEU A N 1
ATOM 1684 C CA . LEU A 1 218 ? 8.881 -14.673 -0.894 1.00 70.25 218 LEU A CA 1
ATOM 1685 C C . LEU A 1 218 ? 8.078 -13.741 0.026 1.00 70.25 218 LEU A C 1
ATOM 1687 O O . LEU A 1 218 ? 7.789 -14.106 1.166 1.00 70.25 218 LEU A O 1
ATOM 1691 N N . ALA A 1 219 ? 7.663 -12.571 -0.467 1.00 68.69 219 ALA A N 1
ATOM 1692 C CA . ALA A 1 219 ? 6.863 -11.623 0.305 1.00 68.69 219 ALA A CA 1
ATOM 1693 C C . ALA A 1 219 ? 5.520 -12.226 0.757 1.00 68.69 219 ALA A C 1
ATOM 1695 O O . ALA A 1 219 ? 5.150 -12.087 1.923 1.00 68.69 219 ALA A O 1
ATOM 1696 N N . PHE A 1 220 ? 4.817 -12.962 -0.111 1.00 74.31 220 PHE A N 1
ATOM 1697 C CA . PHE A 1 220 ? 3.580 -13.657 0.252 1.00 74.31 220 PHE A CA 1
ATOM 1698 C C . PHE A 1 220 ? 3.812 -14.735 1.308 1.00 74.31 220 PHE A C 1
ATOM 1700 O O . PHE A 1 220 ? 3.026 -14.833 2.253 1.00 74.31 220 PHE A O 1
ATOM 1707 N N . VAL A 1 221 ? 4.895 -15.508 1.199 1.00 78.12 221 VAL A N 1
ATOM 1708 C CA . VAL A 1 221 ? 5.263 -16.505 2.214 1.00 78.12 221 VAL A CA 1
ATOM 1709 C C . VAL A 1 221 ? 5.539 -15.828 3.555 1.00 78.12 221 VAL A C 1
ATOM 1711 O O . VAL A 1 221 ? 4.989 -16.251 4.572 1.00 78.12 221 VAL A O 1
ATOM 1714 N N . LEU A 1 222 ? 6.311 -14.739 3.578 1.00 78.25 222 LEU A N 1
ATOM 1715 C CA . LEU A 1 222 ? 6.575 -13.977 4.801 1.00 78.25 222 LEU A CA 1
ATOM 1716 C C . LEU A 1 222 ? 5.289 -13.392 5.400 1.00 78.25 222 LEU A C 1
ATOM 1718 O O . LEU A 1 222 ? 5.090 -13.475 6.612 1.00 78.25 222 LEU A O 1
ATOM 1722 N N . CYS A 1 223 ? 4.379 -12.868 4.577 1.00 77.62 223 CYS A N 1
ATOM 1723 C CA . CYS A 1 223 ? 3.076 -12.385 5.034 1.00 77.62 223 CYS A CA 1
ATOM 1724 C C . CYS A 1 223 ? 2.210 -13.507 5.626 1.00 77.62 223 CYS A C 1
ATOM 1726 O O . CYS A 1 223 ? 1.591 -13.309 6.673 1.00 77.62 223 CYS A O 1
ATOM 1728 N N . LEU A 1 224 ? 2.180 -14.690 5.004 1.00 78.50 224 LEU A N 1
ATOM 1729 C CA . LEU A 1 224 ? 1.460 -15.859 5.520 1.00 78.50 224 LEU A CA 1
ATOM 1730 C C . LEU A 1 224 ? 2.039 -16.333 6.857 1.00 78.50 224 LEU A C 1
ATOM 1732 O O . LEU A 1 224 ? 1.280 -16.620 7.784 1.00 78.50 224 LEU A O 1
ATOM 1736 N N . LEU A 1 225 ? 3.367 -16.363 6.984 1.00 82.69 225 LEU A N 1
ATOM 1737 C CA . LEU A 1 225 ? 4.053 -16.693 8.233 1.00 82.69 225 LEU A CA 1
ATOM 1738 C C . LEU A 1 225 ? 3.760 -15.649 9.317 1.00 82.69 225 LEU A C 1
ATOM 1740 O O . LEU A 1 225 ? 3.396 -16.014 10.432 1.00 82.69 225 LEU A O 1
ATOM 1744 N N . ALA A 1 226 ? 3.825 -14.354 9.000 1.00 80.06 226 ALA A N 1
ATOM 1745 C CA . ALA A 1 226 ? 3.480 -13.289 9.941 1.00 80.06 226 ALA A CA 1
ATOM 1746 C C . ALA A 1 226 ? 2.024 -13.408 10.419 1.00 80.06 226 ALA A C 1
ATOM 1748 O O . ALA A 1 226 ? 1.749 -13.340 11.619 1.00 80.06 226 ALA A O 1
ATOM 1749 N N . TRP A 1 227 ? 1.088 -13.656 9.501 1.00 81.12 227 TRP A N 1
ATOM 1750 C CA . TRP A 1 227 ? -0.314 -13.881 9.837 1.00 81.12 227 TRP A CA 1
ATOM 1751 C C . TRP A 1 227 ? -0.494 -15.109 10.736 1.00 81.12 227 TRP A C 1
ATOM 1753 O O . TRP A 1 227 ? -1.170 -15.026 11.765 1.00 81.12 227 TRP A O 1
ATOM 1763 N N . ALA A 1 228 ? 0.155 -16.227 10.407 1.00 77.38 228 ALA A N 1
ATOM 1764 C CA . ALA A 1 228 ? 0.098 -17.443 11.209 1.00 77.38 228 ALA A CA 1
ATOM 1765 C C . ALA A 1 228 ? 0.683 -17.234 12.618 1.00 77.38 228 ALA A C 1
ATOM 1767 O O . ALA A 1 228 ? 0.110 -17.712 13.599 1.00 77.38 228 ALA A O 1
ATOM 1768 N N . ALA A 1 229 ? 1.770 -16.468 12.736 1.00 83.94 229 ALA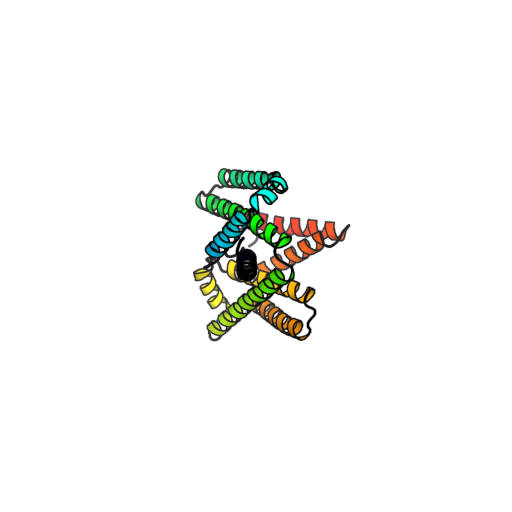 A N 1
ATOM 1769 C CA . ALA A 1 229 ? 2.396 -16.119 14.009 1.00 83.94 229 ALA A CA 1
ATOM 1770 C C . ALA A 1 229 ? 1.494 -15.255 14.906 1.00 83.94 229 ALA A C 1
ATOM 1772 O O . ALA A 1 229 ? 1.560 -15.366 16.132 1.00 83.94 229 ALA A O 1
ATOM 1773 N N . ILE A 1 230 ? 0.656 -14.404 14.309 1.00 83.62 230 ILE A N 1
ATOM 1774 C CA . ILE A 1 230 ? -0.310 -13.566 15.032 1.00 83.62 230 ILE A CA 1
ATOM 1775 C C . ILE A 1 230 ? -1.562 -14.372 15.403 1.00 83.62 230 ILE A C 1
ATOM 1777 O O . ILE A 1 230 ? -2.099 -14.211 16.499 1.00 83.62 230 ILE A O 1
ATOM 1781 N N . ARG A 1 231 ? -2.055 -15.225 14.496 1.00 82.44 231 ARG A N 1
ATOM 1782 C CA . ARG A 1 231 ? -3.367 -15.872 14.629 1.00 82.44 231 ARG A CA 1
ATOM 1783 C C . ARG A 1 231 ? -3.356 -17.155 15.456 1.00 82.44 231 ARG A C 1
ATOM 1785 O O . ARG A 1 231 ? -4.362 -17.440 16.117 1.00 82.44 231 ARG A O 1
ATOM 1792 N N . PHE A 1 232 ? -2.279 -17.933 15.380 1.00 83.69 232 PHE A N 1
ATOM 1793 C CA . PHE A 1 232 ? -2.157 -19.236 16.032 1.00 83.69 232 PHE A CA 1
ATOM 1794 C C . PHE A 1 232 ? -1.244 -19.168 17.263 1.00 83.69 232 PHE A C 1
ATOM 1796 O O . PHE A 1 232 ? -0.468 -18.234 17.446 1.00 83.69 232 PHE A O 1
ATOM 1803 N N . LEU A 1 233 ? -1.352 -20.167 18.140 1.00 86.00 233 LEU A N 1
ATOM 1804 C CA . LEU A 1 233 ? -0.557 -20.297 19.365 1.00 86.00 233 LEU A CA 1
ATOM 1805 C C . LEU A 1 233 ? 0.280 -21.587 19.333 1.00 86.00 233 LEU A C 1
ATOM 1807 O O . LEU A 1 233 ? 0.124 -22.436 18.454 1.00 86.00 233 LEU A O 1
ATOM 1811 N N . GLY A 1 234 ? 1.187 -21.738 20.301 1.00 87.88 234 GLY A N 1
ATOM 1812 C CA . GLY A 1 234 ? 1.983 -22.956 20.472 1.00 87.88 234 GLY A CA 1
ATOM 1813 C C . GLY A 1 234 ? 2.995 -23.197 19.346 1.00 87.88 234 GLY A C 1
ATOM 1814 O O . GLY A 1 234 ? 3.641 -22.267 18.866 1.00 87.88 234 GLY A O 1
ATOM 1815 N N . ARG A 1 235 ? 3.150 -24.462 18.931 1.00 88.06 235 ARG A N 1
ATOM 1816 C CA . ARG A 1 235 ? 4.185 -24.890 17.967 1.00 88.06 235 ARG A CA 1
ATOM 1817 C C . ARG A 1 235 ? 4.053 -24.222 16.596 1.00 88.06 235 ARG A C 1
ATOM 1819 O O . ARG A 1 235 ? 5.067 -23.907 15.986 1.00 88.06 235 ARG A O 1
ATOM 1826 N N . VAL A 1 236 ? 2.824 -23.949 16.150 1.00 83.81 236 VAL A N 1
ATOM 1827 C CA . VAL A 1 236 ? 2.557 -23.255 14.876 1.00 83.81 236 VAL A CA 1
ATOM 1828 C C . VAL A 1 236 ? 3.078 -21.820 14.921 1.00 83.81 236 VAL A C 1
ATOM 1830 O O . VAL A 1 236 ? 3.734 -21.380 13.984 1.00 83.81 236 VAL A O 1
ATOM 1833 N N . ARG A 1 237 ? 2.865 -21.111 16.038 1.00 88.56 237 ARG A N 1
ATOM 1834 C CA . ARG A 1 237 ? 3.410 -19.762 16.238 1.00 88.56 237 ARG A CA 1
ATOM 1835 C C . ARG A 1 237 ? 4.931 -19.765 16.255 1.00 88.56 237 ARG A C 1
ATOM 1837 O O . ARG A 1 237 ? 5.533 -18.890 15.646 1.00 88.56 237 ARG A O 1
ATOM 1844 N N . LEU A 1 238 ? 5.538 -20.732 16.944 1.00 88.25 238 LEU A N 1
ATOM 1845 C CA . LEU A 1 238 ? 6.993 -20.853 17.000 1.00 88.25 238 LEU A CA 1
ATOM 1846 C C . LEU A 1 238 ? 7.566 -21.069 15.594 1.00 88.25 238 LEU A C 1
ATOM 1848 O O . LEU A 1 238 ? 8.415 -20.296 15.176 1.00 88.25 238 LEU A O 1
ATOM 1852 N N . PHE A 1 239 ? 7.038 -22.040 14.843 1.00 90.88 239 PHE A N 1
ATOM 1853 C CA . PHE A 1 239 ? 7.468 -22.312 13.470 1.00 90.88 239 PHE A CA 1
ATOM 1854 C C . PHE A 1 239 ? 7.291 -21.092 12.559 1.00 90.88 239 PHE A C 1
ATOM 1856 O O . PHE A 1 239 ? 8.197 -20.745 11.808 1.00 90.88 239 PHE A O 1
ATOM 1863 N N . ALA A 1 240 ? 6.154 -20.404 12.670 1.00 85.81 240 ALA A N 1
ATOM 1864 C CA . ALA A 1 240 ? 5.870 -19.203 11.899 1.00 85.81 240 ALA A CA 1
ATOM 1865 C C . ALA A 1 240 ? 6.835 -18.049 12.225 1.00 85.81 240 ALA A C 1
ATOM 1867 O O . ALA A 1 240 ? 7.346 -17.404 11.314 1.00 85.81 240 ALA A O 1
ATOM 1868 N N . LEU A 1 241 ? 7.140 -17.821 13.508 1.00 87.62 241 LEU A N 1
ATOM 1869 C CA . LEU A 1 241 ? 8.123 -16.821 13.937 1.00 87.62 241 LEU A CA 1
ATOM 1870 C C . LEU A 1 241 ? 9.537 -17.186 13.484 1.00 87.62 241 LEU A C 1
ATOM 1872 O O . LEU A 1 241 ? 10.248 -16.323 12.982 1.00 87.62 241 LEU A O 1
ATOM 1876 N N . THR A 1 242 ? 9.945 -18.447 13.628 1.00 87.88 242 THR A N 1
ATOM 1877 C CA . THR A 1 242 ? 11.262 -18.910 13.178 1.00 87.88 242 THR A CA 1
ATOM 1878 C C . THR A 1 242 ? 11.394 -18.779 11.665 1.00 87.88 242 THR A C 1
ATOM 1880 O O . THR A 1 242 ? 12.385 -18.231 11.201 1.00 87.88 242 THR A O 1
ATOM 1883 N N . GLY A 1 243 ? 10.389 -19.203 10.894 1.00 85.12 243 GLY A N 1
ATOM 1884 C CA . GLY A 1 243 ? 10.372 -19.044 9.440 1.00 85.12 243 GLY A CA 1
ATOM 1885 C C . GLY A 1 243 ? 10.423 -17.577 9.011 1.00 85.12 243 GLY A C 1
ATOM 1886 O O . GLY A 1 243 ? 11.177 -17.238 8.104 1.00 85.12 243 GLY A O 1
ATOM 1887 N N . LEU A 1 244 ? 9.691 -16.694 9.699 1.00 85.38 244 LEU A N 1
ATOM 1888 C CA . LEU A 1 244 ? 9.740 -15.251 9.455 1.00 85.38 244 LEU A CA 1
ATOM 1889 C C . LEU A 1 244 ? 11.144 -14.687 9.721 1.00 85.38 244 LEU A C 1
ATOM 1891 O O . LEU A 1 244 ? 11.689 -13.982 8.878 1.00 85.38 244 LEU A O 1
ATOM 1895 N N . LEU A 1 245 ? 11.740 -15.012 10.872 1.00 86.31 245 LEU A N 1
ATOM 1896 C CA . LEU A 1 245 ? 13.077 -14.546 11.251 1.00 86.31 245 LEU A CA 1
ATOM 1897 C C . LEU A 1 245 ? 14.158 -15.077 10.307 1.00 86.31 245 LEU A C 1
ATOM 1899 O O . LEU A 1 245 ? 15.041 -14.320 9.919 1.00 86.31 245 LEU A O 1
ATOM 1903 N N . LEU A 1 246 ? 14.076 -16.350 9.916 1.00 85.06 246 LEU A N 1
ATOM 1904 C CA . LEU A 1 246 ? 15.000 -16.955 8.961 1.00 85.06 246 LEU A CA 1
ATOM 1905 C C . LEU A 1 246 ? 14.850 -16.338 7.574 1.00 85.06 246 LEU A C 1
ATOM 1907 O O . LEU A 1 246 ? 15.856 -16.018 6.960 1.00 85.06 246 LEU A O 1
ATOM 1911 N N . GLY A 1 247 ? 13.624 -16.129 7.093 1.00 80.56 247 GLY A N 1
ATOM 1912 C CA . GLY A 1 247 ? 13.394 -15.525 5.783 1.00 80.56 247 GLY A CA 1
ATOM 1913 C C . GLY A 1 247 ? 13.855 -14.067 5.722 1.00 80.56 247 GLY A C 1
ATOM 1914 O O . GLY A 1 247 ? 14.555 -13.685 4.788 1.00 80.56 247 GLY A O 1
ATOM 1915 N N . VAL A 1 248 ? 13.550 -13.264 6.748 1.00 81.06 248 VAL A N 1
ATOM 1916 C CA . VAL A 1 248 ? 14.046 -11.879 6.856 1.00 81.06 248 VAL A CA 1
ATOM 1917 C C . VAL A 1 248 ? 15.567 -11.853 7.027 1.00 81.06 248 VAL A C 1
ATOM 1919 O O . VAL A 1 248 ? 16.239 -11.040 6.398 1.00 81.06 248 VAL A O 1
ATOM 1922 N N . GLY A 1 249 ? 16.121 -12.749 7.846 1.00 78.69 249 GLY A N 1
ATOM 1923 C CA . GLY A 1 249 ? 17.560 -12.865 8.074 1.00 78.69 249 GLY A CA 1
ATOM 1924 C C . GLY A 1 249 ? 18.324 -13.277 6.817 1.00 78.69 249 GLY A C 1
ATOM 1925 O O . GLY A 1 249 ? 19.318 -12.643 6.482 1.00 78.69 249 GLY A O 1
ATOM 1926 N N . ALA A 1 250 ? 17.837 -14.278 6.083 1.00 78.06 250 ALA A N 1
ATOM 1927 C CA . ALA A 1 250 ? 18.417 -14.717 4.815 1.00 78.06 250 ALA A CA 1
ATOM 1928 C C . ALA A 1 250 ? 18.404 -13.588 3.777 1.00 78.06 250 ALA A C 1
ATOM 1930 O O . ALA A 1 250 ? 19.424 -13.330 3.143 1.00 78.06 250 ALA A O 1
ATOM 1931 N N . TYR A 1 251 ? 17.292 -12.855 3.674 1.00 70.94 251 TYR A N 1
ATOM 1932 C CA . TYR A 1 251 ? 17.193 -11.688 2.800 1.00 70.94 251 TYR A CA 1
ATOM 1933 C C . TYR A 1 251 ? 18.176 -10.573 3.197 1.00 70.94 251 TYR A C 1
ATOM 1935 O O . TYR A 1 251 ? 18.847 -9.992 2.345 1.00 70.94 251 TYR A O 1
ATOM 1943 N N . ALA A 1 252 ? 18.317 -10.297 4.497 1.00 72.06 252 ALA A N 1
ATOM 1944 C CA . ALA A 1 252 ? 19.278 -9.317 4.997 1.00 72.06 252 ALA A CA 1
ATOM 1945 C C . ALA A 1 252 ? 20.734 -9.730 4.715 1.00 72.06 252 ALA A C 1
ATOM 1947 O O . ALA A 1 252 ? 21.544 -8.886 4.341 1.00 72.06 252 ALA A O 1
ATOM 1948 N N . VAL A 1 253 ? 21.066 -11.019 4.845 1.00 74.38 253 VAL A N 1
ATOM 1949 C CA . VAL A 1 253 ? 22.397 -11.555 4.510 1.00 74.38 253 VAL A CA 1
ATOM 1950 C C . VAL A 1 253 ? 22.673 -11.442 3.011 1.00 74.38 253 VAL A C 1
ATOM 1952 O O . VAL A 1 253 ? 23.747 -10.982 2.632 1.00 74.38 253 VAL A O 1
ATOM 1955 N N . GLN A 1 254 ? 21.702 -11.779 2.159 1.00 72.25 254 GLN A N 1
ATOM 1956 C CA . GLN A 1 254 ? 21.826 -11.643 0.705 1.00 72.25 254 GLN A CA 1
ATOM 1957 C C . GLN A 1 254 ? 22.069 -10.185 0.282 1.00 72.25 254 GLN A C 1
ATOM 1959 O O . GLN A 1 254 ? 22.865 -9.919 -0.612 1.00 72.25 254 GLN A O 1
ATOM 1964 N N . MET A 1 255 ? 21.440 -9.225 0.964 1.00 64.44 255 MET A N 1
ATOM 1965 C CA . MET A 1 255 ? 21.666 -7.791 0.739 1.00 64.44 255 MET A CA 1
ATOM 1966 C C . MET A 1 255 ? 23.053 -7.307 1.188 1.00 64.44 255 MET A C 1
ATOM 1968 O O . MET A 1 255 ? 23.547 -6.311 0.662 1.00 64.44 255 MET A O 1
ATOM 1972 N N . LEU A 1 256 ? 23.682 -7.985 2.154 1.00 65.94 256 LEU A N 1
ATOM 1973 C CA . LEU A 1 256 ? 25.037 -7.673 2.622 1.00 65.94 256 LEU A CA 1
ATOM 1974 C C . LEU A 1 256 ? 26.125 -8.295 1.732 1.00 65.94 256 LEU A C 1
ATOM 1976 O O . LEU A 1 256 ? 27.196 -7.708 1.600 1.00 65.94 256 LEU A O 1
ATOM 1980 N N . TRP A 1 257 ? 25.844 -9.442 1.105 1.00 67.88 257 TRP A N 1
ATOM 1981 C CA . TRP A 1 257 ? 26.744 -10.141 0.179 1.00 67.88 257 TRP A CA 1
ATOM 1982 C C . TRP A 1 257 ? 26.029 -10.512 -1.130 1.00 67.88 257 TRP A C 1
ATOM 1984 O O . TRP A 1 257 ? 25.719 -11.686 -1.350 1.00 67.88 257 TRP A O 1
ATOM 1994 N N . PRO A 1 258 ? 25.783 -9.535 -2.021 1.00 54.22 258 PRO A N 1
ATOM 1995 C CA . PRO A 1 258 ? 25.090 -9.783 -3.286 1.00 54.22 258 PRO A CA 1
ATOM 1996 C C . PRO A 1 258 ? 25.843 -10.759 -4.207 1.00 54.22 258 PRO A C 1
ATOM 1998 O O . PRO A 1 258 ? 25.209 -11.475 -4.977 1.00 54.22 258 PRO A O 1
ATOM 2001 N N . ASP A 1 259 ? 27.171 -10.847 -4.079 1.00 51.09 259 ASP A N 1
ATOM 2002 C CA . ASP A 1 259 ? 28.031 -11.670 -4.943 1.00 51.09 259 ASP A CA 1
ATOM 2003 C C . ASP A 1 259 ? 28.137 -13.145 -4.502 1.00 51.09 259 ASP A C 1
ATOM 2005 O O . ASP A 1 259 ? 28.738 -13.957 -5.197 1.00 51.09 259 ASP A O 1
ATOM 2009 N N . ALA A 1 260 ? 27.587 -13.521 -3.340 1.00 49.53 260 ALA A N 1
ATOM 2010 C CA . ALA A 1 260 ? 27.764 -14.863 -2.770 1.00 49.53 260 ALA A CA 1
ATOM 2011 C C . ALA A 1 260 ? 26.760 -15.917 -3.287 1.00 49.53 260 ALA A C 1
ATOM 2013 O O . ALA A 1 260 ? 26.836 -17.073 -2.872 1.00 49.53 260 ALA A O 1
ATOM 2014 N N . VAL A 1 261 ? 25.798 -15.527 -4.133 1.00 46.56 261 VAL A N 1
ATOM 2015 C CA . VAL A 1 261 ? 24.676 -16.387 -4.577 1.00 46.56 261 VAL A CA 1
ATOM 2016 C C . VAL A 1 261 ? 24.494 -16.374 -6.110 1.00 46.56 261 VAL A C 1
ATOM 2018 O O . VAL A 1 261 ? 23.435 -16.744 -6.608 1.00 46.56 261 VAL A O 1
ATOM 2021 N N . GLN A 1 262 ? 25.513 -15.961 -6.872 1.00 37.34 262 GLN A N 1
ATOM 2022 C CA . GLN A 1 262 ? 25.584 -16.248 -8.317 1.00 37.34 262 GLN A CA 1
ATOM 2023 C C . GLN A 1 262 ? 26.259 -17.598 -8.562 1.00 37.34 262 GLN A C 1
ATOM 2025 O O . GLN A 1 262 ? 25.840 -18.285 -9.519 1.00 37.34 262 GLN A O 1
#

Secondary structure (DSSP, 8-state):
----------S-HHHHHHHHHHHHHHHHHHHHHHHHHTTT-TTSTTHHHHHHHHHHHHHHTTHHHHHHHHHHHHHHHHHHHHHHHHHH-SSHHHHHHHHHHHHHHHHHHHHHHHHHHHS-HHHHHHHHHHHHHHHHHHHHHHHHHHTTSS-HHHHHHHHHHHHHSSHHHHHHHHHHHHHHHHHHHHH---HHHHHHHHHHHHHHHHHHHHTT-HHHHHHHHHHHHHHHHHH--THHHHHHHHHHHHHHHHHHHHHH-GGGG-

Sequence (262 aa):
MTVNALISVAPESAGKSSSFRSWHEHVLAASTLFCFLMIPAPSSYGAPLAWVLSVGFALYLGAWNSFFPRYRMAIWAMLTLIVINVMTATVPGRALSGGYELLRSMSLLIPASLLVVQAGHRLAFGWMKALATMATLAAGGLYVFYASQASVMYAIYGWSELHFGNVHNLINVSALSVLCLVVILLFEHGRLQRLFFGALLLFSLWFQWILESEGTLLAFVLCLLAWAAIRFLGRVRLFALTGLLLGVGAYAVQMLWPDAVQ

Foldseek 3Di:
DDDDDPPPPDPPPVVVVVVVVVVLLLLLLLLLVVLVLLLLQCVFPCNVVSLCSNLVSLVVVVLCVVCCVVCVVVVVVLVVVLVVLCVPDPDNVVSVVVSVSSVSVVSSVSSVVCCVVPPDPVSNLVSLVVLLVVLLVVLVVLCVVQVPPPQSLVVQQVVCCVRRVGSVSNLSSLLVSLVSLVVNLVPDDDPVVNVVSVVSNVSSVVSNVSNVDPVSVLVVLLVVLVVQLVPDDDPSVVVSVVSNCCSVVVVVVCVVPVPPPD

pLDDT: mean 80.55, std 14.75, range [33.28, 96.88]

Radius of gyration: 22.81 Å; chains: 1; bounding box: 75×69×58 Å